Protein AF-A0AAE5ZD07-F1 (afdb_monomer_lite)

Sequence (227 aa):
MPGKPRNAAIRLSSAAWLQGPAPVTDVASHLAACLTGTDHGEGHALWRFHDPRVFVHMAWLLWPEQLHALFGPCEVWGFAWTGDWYALDRPPSQAQPDSADPRPWWPDASQWATVKQTTDIEQVLVRMAGKAKPSIAQAPNVDRLLRFAADELRVSSDLDRKHYATYAAAFGQPFENHTKLQALWPAVASGEMTLRQALAQLSSHDWQLMKIMAETARKTASASHYG

Structure (mmCIF, N/CA/C/O backbone):
data_AF-A0AAE5ZD07-F1
#
_entry.id   AF-A0AAE5ZD07-F1
#
loop_
_atom_site.group_PDB
_atom_site.id
_atom_site.type_symbol
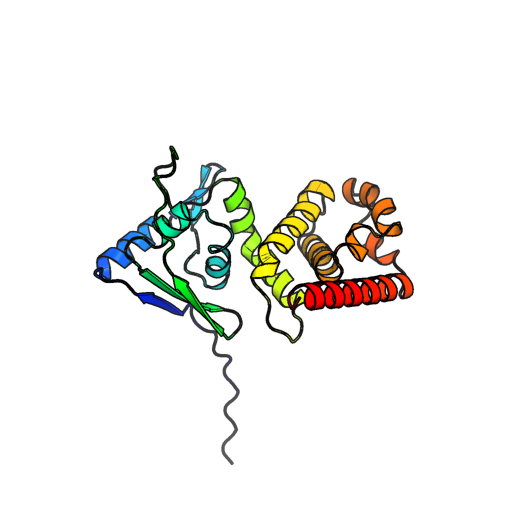_atom_site.label_atom_id
_atom_site.label_alt_id
_atom_site.label_comp_id
_atom_site.label_asym_id
_atom_site.label_entity_id
_atom_site.label_seq_id
_atom_site.pdbx_PDB_ins_code
_atom_site.Cartn_x
_atom_site.Cartn_y
_atom_site.Cartn_z
_atom_site.occupancy
_atom_site.B_iso_or_equiv
_atom_site.auth_seq_id
_atom_site.auth_comp_id
_atom_site.auth_asym_id
_atom_site.auth_atom_id
_atom_site.pdbx_PDB_model_num
ATOM 1 N N . MET A 1 1 ? 21.469 -43.991 11.176 1.00 37.72 1 MET A N 1
ATOM 2 C CA . MET A 1 1 ? 20.263 -43.134 11.127 1.00 37.72 1 MET A CA 1
ATOM 3 C C . MET A 1 1 ? 20.704 -41.713 10.778 1.00 37.72 1 MET A C 1
ATOM 5 O O . MET A 1 1 ? 21.130 -41.003 11.682 1.00 37.72 1 MET A O 1
ATOM 9 N N . PRO A 1 2 ? 20.730 -41.312 9.497 1.00 31.34 2 PRO A N 1
ATOM 1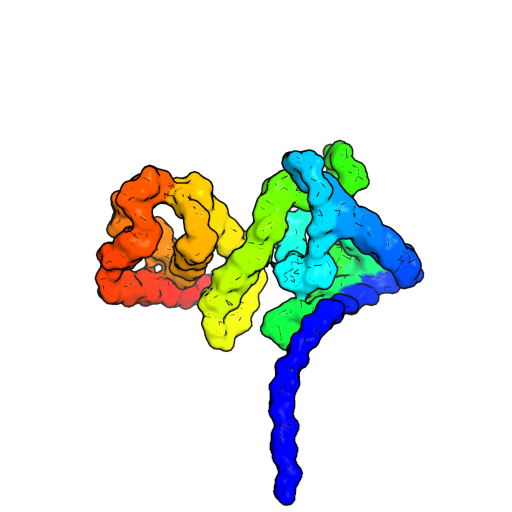0 C CA . PRO A 1 2 ? 21.135 -39.963 9.124 1.00 31.34 2 PRO A CA 1
ATOM 11 C C . PRO A 1 2 ? 19.964 -38.993 9.327 1.00 31.34 2 PRO A C 1
ATOM 13 O O . PRO A 1 2 ? 18.828 -39.274 8.946 1.00 31.34 2 PRO A O 1
ATOM 16 N N . GLY A 1 3 ? 20.248 -37.881 10.005 1.00 33.28 3 GLY A N 1
ATOM 17 C CA . GLY A 1 3 ? 19.272 -36.873 10.405 1.00 33.28 3 GLY A CA 1
ATOM 18 C C . GLY A 1 3 ? 18.618 -36.174 9.215 1.00 33.28 3 GLY A C 1
ATOM 19 O O . GLY A 1 3 ? 19.274 -35.832 8.234 1.00 33.28 3 GLY A O 1
ATOM 20 N N . LYS A 1 4 ? 17.307 -35.943 9.336 1.00 34.47 4 LYS A N 1
ATOM 21 C CA . LYS A 1 4 ? 16.510 -35.097 8.439 1.00 34.47 4 LYS A CA 1
ATOM 22 C C . LYS A 1 4 ? 17.215 -33.746 8.234 1.00 34.47 4 LYS A C 1
ATOM 24 O O . LYS A 1 4 ? 17.520 -33.093 9.238 1.00 34.47 4 LYS A O 1
ATOM 29 N N . PRO A 1 5 ? 17.426 -33.279 6.992 1.00 36.50 5 PRO A N 1
ATOM 30 C CA . PRO A 1 5 ? 17.884 -31.918 6.781 1.00 36.50 5 PRO A CA 1
ATOM 31 C C . PRO A 1 5 ? 16.809 -30.962 7.306 1.00 36.50 5 PRO A C 1
ATOM 33 O O . PRO A 1 5 ? 15.626 -31.074 6.979 1.00 36.50 5 PRO A O 1
ATOM 36 N N . ARG A 1 6 ? 17.228 -30.046 8.183 1.00 37.78 6 ARG A N 1
ATOM 37 C CA . ARG A 1 6 ? 16.424 -28.898 8.604 1.00 37.78 6 ARG A CA 1
ATOM 38 C C . ARG A 1 6 ? 16.030 -28.134 7.343 1.00 37.78 6 ARG A C 1
ATOM 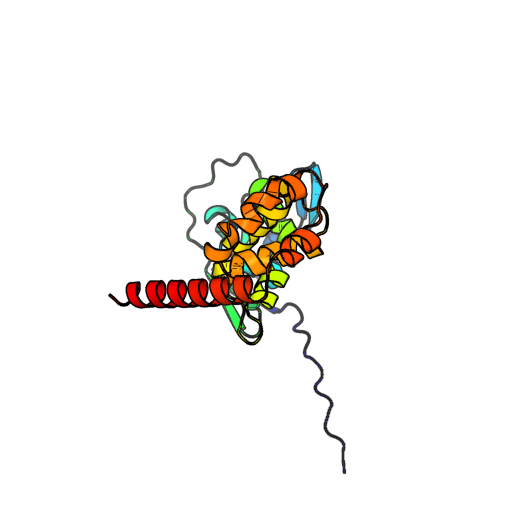40 O O . ARG A 1 6 ? 16.912 -27.781 6.567 1.00 37.78 6 ARG A O 1
ATOM 47 N N . ASN A 1 7 ? 14.732 -27.886 7.164 1.00 33.69 7 ASN A N 1
ATOM 48 C CA . ASN A 1 7 ? 14.206 -26.991 6.137 1.00 33.69 7 ASN A CA 1
ATOM 49 C C . ASN A 1 7 ? 14.946 -25.654 6.234 1.00 33.69 7 ASN A C 1
ATOM 51 O O . ASN A 1 7 ? 14.660 -24.837 7.111 1.00 33.69 7 ASN A O 1
ATOM 55 N N . ALA A 1 8 ? 15.926 -25.451 5.357 1.00 34.62 8 ALA A N 1
ATOM 56 C CA . ALA A 1 8 ? 16.478 -24.139 5.114 1.00 34.62 8 ALA A CA 1
ATOM 57 C C . ALA A 1 8 ? 15.329 -23.312 4.540 1.00 34.62 8 ALA A C 1
ATOM 59 O O . ALA A 1 8 ? 14.776 -23.650 3.494 1.00 34.62 8 ALA A O 1
ATOM 60 N N . ALA A 1 9 ? 14.919 -22.272 5.262 1.00 34.69 9 ALA A N 1
ATOM 61 C CA . ALA A 1 9 ? 14.039 -21.265 4.706 1.00 34.69 9 ALA A CA 1
ATOM 62 C C . ALA A 1 9 ? 14.741 -20.707 3.465 1.00 34.69 9 ALA A C 1
ATOM 64 O O . ALA A 1 9 ? 15.748 -20.007 3.588 1.00 34.69 9 ALA A O 1
ATOM 65 N N . ILE A 1 10 ? 14.245 -21.061 2.278 1.00 36.94 10 ILE A N 1
ATOM 66 C CA . ILE A 1 10 ? 14.639 -20.407 1.038 1.00 36.94 10 ILE A CA 1
ATOM 67 C C . ILE A 1 10 ? 14.156 -18.969 1.196 1.00 36.94 10 ILE A C 1
ATOM 69 O O . ILE A 1 10 ? 12.987 -18.653 0.988 1.00 36.94 10 ILE A O 1
ATOM 73 N N . ARG A 1 11 ? 15.053 -18.091 1.646 1.00 37.16 11 ARG A N 1
ATOM 74 C CA . ARG A 1 11 ? 14.901 -16.666 1.395 1.00 37.16 11 ARG A CA 1
ATOM 75 C C . ARG A 1 11 ? 15.008 -16.549 -0.115 1.00 37.16 11 ARG A C 1
ATOM 77 O O . ARG A 1 11 ? 16.105 -16.694 -0.644 1.00 37.16 11 ARG A O 1
ATOM 84 N N . LEU A 1 12 ? 13.876 -16.386 -0.796 1.00 39.66 12 LEU A N 1
ATOM 85 C CA . LEU A 1 12 ? 13.868 -16.014 -2.203 1.00 39.66 12 LEU A CA 1
ATOM 86 C C . LEU A 1 12 ? 14.632 -14.690 -2.297 1.00 39.66 12 LEU A C 1
ATOM 88 O O . LEU A 1 12 ? 14.123 -13.630 -1.940 1.00 39.66 12 LEU A O 1
ATOM 92 N N . SER A 1 13 ? 15.903 -14.786 -2.678 1.00 45.66 13 SER A N 1
ATOM 93 C CA . SER A 1 13 ? 16.661 -13.683 -3.244 1.00 45.66 13 SER A CA 1
ATOM 94 C C . SER A 1 13 ? 15.840 -13.139 -4.403 1.00 45.66 13 SER A C 1
ATOM 96 O O . SER A 1 13 ? 15.343 -13.933 -5.197 1.00 45.66 13 SER A O 1
ATOM 98 N N . SER A 1 14 ? 15.670 -11.822 -4.456 1.00 56.94 14 SER A N 1
ATOM 99 C CA . SER A 1 14 ? 14.894 -11.070 -5.443 1.00 56.94 14 SER A CA 1
ATOM 100 C C . SER A 1 14 ? 15.071 -11.642 -6.855 1.00 56.94 14 SER A C 1
ATOM 102 O O . SER A 1 14 ? 16.049 -11.342 -7.533 1.00 56.94 14 SER A O 1
ATOM 104 N N . ALA A 1 15 ? 14.160 -12.515 -7.279 1.00 62.84 15 ALA A N 1
ATOM 105 C CA . ALA A 1 15 ? 14.162 -13.084 -8.615 1.00 62.84 15 ALA A CA 1
ATOM 106 C C . ALA A 1 15 ? 13.078 -12.353 -9.401 1.00 62.84 15 ALA A C 1
ATOM 108 O O . ALA A 1 15 ? 11.886 -12.564 -9.168 1.00 62.84 15 ALA A O 1
ATOM 109 N N . ALA A 1 16 ? 13.516 -11.456 -10.280 1.00 82.12 16 ALA A N 1
ATOM 110 C CA . ALA A 1 16 ? 12.682 -10.873 -11.313 1.00 82.12 16 ALA A CA 1
ATOM 111 C C . ALA A 1 16 ? 13.088 -11.485 -12.656 1.00 82.12 16 ALA A C 1
ATOM 113 O O . ALA A 1 16 ? 14.274 -11.680 -12.928 1.00 82.12 16 ALA A O 1
ATOM 114 N N . TRP A 1 17 ? 12.101 -11.798 -13.479 1.00 90.50 17 TRP A N 1
ATOM 115 C CA . TRP A 1 17 ? 12.282 -12.240 -14.852 1.00 90.50 17 TRP A CA 1
ATOM 116 C C . TRP A 1 17 ? 11.811 -11.124 -15.774 1.00 90.50 17 TRP A C 1
ATOM 118 O O . TRP A 1 17 ? 10.721 -10.591 -15.601 1.00 90.50 17 TRP A O 1
ATOM 128 N N . LEU A 1 18 ? 12.651 -10.752 -16.728 1.00 93.00 18 LEU A N 1
ATOM 129 C CA . LEU A 1 18 ? 12.377 -9.695 -17.689 1.00 93.00 18 LEU A CA 1
ATOM 130 C C . LEU A 1 18 ? 12.351 -10.309 -19.080 1.00 93.00 18 LEU A C 1
ATOM 132 O O . LEU A 1 18 ? 13.287 -11.020 -19.452 1.00 93.00 18 LEU A O 1
ATOM 136 N N . GLN A 1 19 ? 11.294 -10.029 -19.834 1.00 94.81 19 GLN A N 1
ATOM 137 C CA . GLN A 1 19 ? 11.163 -10.449 -21.225 1.00 94.81 19 GLN A CA 1
ATOM 138 C C . GLN A 1 19 ? 10.985 -9.221 -22.114 1.00 94.81 19 GLN A C 1
ATOM 140 O O . GLN A 1 19 ? 10.218 -8.320 -21.787 1.00 94.81 19 GLN A O 1
ATOM 145 N N . GLY A 1 20 ? 11.680 -9.205 -23.247 1.00 93.19 20 GLY A N 1
ATOM 146 C CA . GLY A 1 20 ? 11.550 -8.207 -24.303 1.00 93.19 20 GLY A CA 1
ATOM 147 C C . GLY A 1 20 ? 12.579 -8.462 -25.409 1.00 93.19 20 GLY A C 1
ATOM 148 O O . GLY A 1 20 ? 13.500 -9.260 -25.211 1.00 93.19 20 GLY A O 1
ATOM 149 N N . PRO A 1 21 ? 12.443 -7.812 -26.574 1.00 92.31 21 PRO A N 1
ATOM 150 C CA . PRO A 1 21 ? 13.330 -8.032 -27.717 1.00 92.31 21 PRO A CA 1
ATOM 151 C C . PRO A 1 21 ? 14.683 -7.311 -27.595 1.00 92.31 21 PRO A C 1
ATOM 153 O O . PRO A 1 21 ? 15.586 -7.565 -28.390 1.00 92.31 21 PRO A O 1
ATOM 156 N N . ALA A 1 22 ? 14.827 -6.390 -26.639 1.00 94.69 22 ALA A N 1
ATOM 157 C CA . ALA A 1 22 ? 16.021 -5.568 -26.505 1.00 94.69 22 ALA A CA 1
ATOM 158 C C . ALA A 1 22 ? 17.211 -6.319 -25.876 1.00 94.69 22 ALA A C 1
ATOM 160 O O . ALA A 1 22 ? 17.022 -7.212 -25.045 1.00 94.69 22 ALA A O 1
ATOM 161 N N . PRO A 1 23 ? 18.453 -5.921 -26.207 1.00 95.31 23 PRO A N 1
ATOM 162 C CA . PRO A 1 23 ? 19.649 -6.416 -25.538 1.00 95.31 23 PRO A CA 1
ATOM 163 C C . PRO A 1 23 ? 19.620 -6.197 -24.020 1.00 95.31 23 PRO A C 1
ATOM 165 O O . PRO A 1 23 ? 19.180 -5.161 -23.521 1.00 95.31 23 PRO A O 1
ATOM 168 N N . VAL A 1 24 ? 20.194 -7.144 -23.272 1.00 93.44 24 VAL A N 1
ATOM 169 C CA . VAL A 1 24 ? 20.297 -7.077 -21.801 1.00 93.44 24 VAL A CA 1
ATOM 170 C C . VAL A 1 24 ? 21.018 -5.811 -21.326 1.00 93.44 24 VAL A C 1
ATOM 172 O O . VAL A 1 24 ? 20.681 -5.272 -20.276 1.00 93.44 24 VAL A O 1
ATOM 175 N N . THR A 1 25 ? 21.991 -5.310 -22.091 1.00 95.50 25 THR A N 1
ATOM 176 C CA . THR A 1 25 ? 22.719 -4.071 -21.779 1.00 95.50 25 THR A CA 1
ATOM 177 C C . THR A 1 25 ? 21.809 -2.849 -21.766 1.00 95.50 25 THR A C 1
ATOM 179 O O . THR A 1 25 ? 21.961 -1.984 -20.904 1.00 95.50 25 THR A O 1
ATOM 182 N N . ASP A 1 26 ? 20.839 -2.801 -22.674 1.00 95.06 26 ASP A N 1
ATOM 183 C CA . ASP A 1 26 ? 19.929 -1.667 -22.833 1.00 95.06 26 ASP A CA 1
ATOM 184 C C . ASP A 1 26 ? 18.886 -1.691 -21.718 1.00 95.06 26 ASP A C 1
ATOM 186 O O . ASP A 1 26 ? 18.638 -0.676 -21.067 1.00 95.06 26 ASP A O 1
ATOM 190 N N . VAL A 1 27 ? 18.366 -2.887 -21.413 1.00 94.25 27 VAL A N 1
ATOM 191 C CA . VAL A 1 27 ? 17.508 -3.136 -20.247 1.00 94.25 27 VAL A CA 1
ATOM 192 C C . VAL A 1 27 ? 18.218 -2.723 -18.955 1.00 94.25 27 VAL A C 1
ATOM 194 O O . VAL A 1 27 ? 17.661 -1.974 -18.156 1.00 94.25 27 VAL A O 1
ATOM 197 N N . ALA A 1 28 ? 19.458 -3.169 -18.744 1.00 93.38 28 ALA A N 1
ATOM 198 C CA . ALA A 1 28 ? 20.216 -2.856 -17.535 1.00 93.38 28 ALA A CA 1
ATOM 199 C C . ALA A 1 28 ? 20.481 -1.350 -17.393 1.00 93.38 28 ALA A C 1
ATOM 201 O O . ALA A 1 28 ? 20.324 -0.801 -16.303 1.00 93.38 28 ALA A O 1
ATOM 202 N N . SER A 1 29 ? 20.842 -0.683 -18.493 1.00 93.69 29 SER A N 1
ATOM 203 C CA . SER A 1 29 ? 21.105 0.761 -18.515 1.00 93.69 29 SER A CA 1
ATOM 204 C C . SER A 1 29 ? 19.839 1.563 -18.212 1.00 93.69 29 SER A C 1
ATOM 206 O O . SER A 1 29 ? 19.877 2.484 -17.395 1.00 93.69 29 SER A O 1
ATOM 208 N N . HIS A 1 30 ? 18.706 1.166 -18.800 1.00 93.44 30 HIS A N 1
ATOM 209 C CA . HIS A 1 30 ? 17.394 1.755 -18.528 1.00 93.44 30 HIS A CA 1
ATOM 210 C C . HIS A 1 30 ? 16.997 1.612 -17.054 1.00 93.44 30 HIS A C 1
ATOM 212 O O . HIS A 1 30 ? 16.700 2.603 -16.386 1.00 93.44 30 HIS A O 1
ATOM 218 N N . LEU A 1 31 ? 17.047 0.392 -16.511 1.00 92.44 31 LEU A N 1
ATOM 219 C CA . LEU A 1 31 ? 16.673 0.151 -15.116 1.00 92.44 31 LEU A CA 1
ATOM 220 C C . LEU A 1 31 ? 17.606 0.882 -14.146 1.00 92.44 31 LEU A C 1
ATOM 222 O O . LEU A 1 31 ? 17.131 1.423 -13.152 1.00 92.44 31 LEU A O 1
ATOM 226 N N . ALA A 1 32 ? 18.907 0.953 -14.440 1.00 92.00 32 ALA A N 1
ATOM 227 C CA . ALA A 1 32 ? 19.855 1.714 -13.631 1.00 92.00 32 ALA A CA 1
ATOM 228 C C . ALA A 1 32 ? 19.507 3.211 -13.594 1.00 92.00 32 ALA A C 1
ATOM 230 O O . ALA A 1 32 ? 19.512 3.805 -12.515 1.00 92.00 32 ALA A O 1
ATOM 231 N N . ALA A 1 33 ? 19.133 3.801 -14.735 1.00 90.44 33 ALA A N 1
ATOM 232 C CA . ALA A 1 33 ? 18.684 5.193 -14.806 1.00 90.44 33 ALA A CA 1
ATOM 233 C C . ALA A 1 33 ? 17.394 5.438 -14.003 1.00 90.44 33 ALA A C 1
ATOM 235 O O . ALA A 1 33 ? 17.190 6.530 -13.474 1.00 90.44 33 ALA A O 1
ATOM 236 N N . CYS A 1 34 ? 16.552 4.413 -13.850 1.00 91.88 34 CYS A N 1
ATOM 237 C CA . CYS A 1 34 ? 15.321 4.506 -13.074 1.00 91.88 34 CYS A CA 1
ATOM 238 C C . CYS A 1 34 ? 15.533 4.451 -11.550 1.00 91.88 34 CYS A C 1
ATOM 240 O O . CYS A 1 34 ? 14.621 4.807 -10.804 1.00 91.88 34 CYS A O 1
ATOM 242 N N . LEU A 1 35 ? 16.686 3.973 -11.060 1.00 90.62 35 LEU A N 1
ATOM 243 C CA . LEU A 1 35 ? 16.894 3.705 -9.628 1.00 90.62 35 LEU A CA 1
ATOM 244 C C . LEU A 1 35 ? 17.012 4.973 -8.786 1.00 90.62 35 LEU A C 1
ATOM 246 O O . LEU A 1 35 ? 16.601 4.972 -7.627 1.00 90.62 35 LEU A O 1
ATOM 250 N N . THR A 1 36 ? 17.606 6.030 -9.329 1.00 87.25 36 THR A N 1
ATOM 251 C CA . THR A 1 36 ? 17.951 7.229 -8.564 1.00 87.25 36 THR A CA 1
ATOM 252 C C . THR A 1 36 ? 17.211 8.445 -9.076 1.00 87.25 36 THR A C 1
ATOM 254 O O . THR A 1 36 ? 17.105 8.663 -10.279 1.00 87.25 36 THR A O 1
ATOM 257 N N . GLY A 1 37 ? 16.772 9.285 -8.152 1.00 83.31 37 GLY A N 1
ATOM 258 C CA . GLY A 1 37 ? 16.153 10.561 -8.463 1.00 83.31 37 GLY A CA 1
ATOM 259 C C . GLY A 1 37 ? 16.154 11.469 -7.246 1.00 83.31 37 GLY A C 1
ATOM 260 O O . GLY A 1 37 ? 16.690 11.121 -6.193 1.00 83.31 37 GLY A O 1
ATOM 261 N N . THR A 1 38 ? 15.554 12.639 -7.388 1.00 79.25 38 THR A N 1
ATOM 262 C CA . THR A 1 38 ? 15.142 13.451 -6.248 1.00 79.25 38 THR A CA 1
ATOM 263 C C . THR A 1 38 ? 13.786 12.970 -5.745 1.00 79.25 38 THR A C 1
ATOM 265 O O . THR A 1 38 ? 12.895 12.663 -6.549 1.00 79.25 38 THR A O 1
ATOM 268 N N . ASP A 1 39 ? 13.626 12.878 -4.428 1.00 76.88 39 ASP A N 1
ATOM 269 C CA . ASP A 1 39 ? 12.296 12.898 -3.842 1.00 76.88 39 ASP A CA 1
ATOM 270 C C . ASP A 1 39 ? 11.669 14.290 -4.019 1.00 76.88 39 ASP A C 1
ATOM 272 O O . ASP A 1 39 ? 12.330 15.276 -4.350 1.00 76.88 39 ASP A O 1
ATOM 276 N N . HIS A 1 40 ? 10.359 14.369 -3.807 1.00 78.25 40 HIS A N 1
ATOM 277 C CA . HIS A 1 40 ? 9.605 15.623 -3.914 1.00 78.25 40 HIS A CA 1
ATOM 278 C C . HIS A 1 40 ? 9.854 16.595 -2.745 1.00 78.25 40 HIS A C 1
ATOM 280 O O . HIS A 1 40 ? 9.153 17.593 -2.624 1.00 78.25 40 HIS A O 1
ATOM 286 N N . GLY A 1 41 ? 10.823 16.301 -1.874 1.00 74.38 41 GLY A N 1
ATOM 287 C CA . GLY A 1 41 ? 11.337 17.179 -0.822 1.00 74.38 41 GLY A CA 1
ATOM 288 C C . GLY A 1 41 ? 12.792 17.601 -1.061 1.00 74.38 41 GLY A C 1
ATOM 289 O O . GLY A 1 41 ? 13.461 17.982 -0.105 1.00 74.38 41 GLY A O 1
ATOM 290 N N . GLU A 1 42 ? 13.274 17.508 -2.309 1.00 69.31 42 GLU A N 1
ATOM 291 C CA . GLU A 1 42 ? 14.634 17.859 -2.761 1.00 69.31 42 GLU A CA 1
ATOM 292 C C . GLU A 1 42 ? 15.762 16.943 -2.243 1.00 69.31 42 GLU A C 1
ATOM 294 O O . GLU A 1 42 ? 16.942 17.177 -2.517 1.00 69.31 42 GLU A O 1
ATOM 299 N N . GLY A 1 43 ? 15.428 15.855 -1.548 1.00 77.75 43 GLY A N 1
ATOM 300 C CA . GLY A 1 43 ? 16.375 14.837 -1.105 1.00 77.75 43 GLY A CA 1
ATOM 301 C C . GLY A 1 43 ? 16.730 13.843 -2.210 1.00 77.75 43 GLY A C 1
ATOM 302 O O . GLY A 1 43 ? 15.954 13.593 -3.127 1.00 77.75 43 GLY A O 1
ATOM 303 N N . HIS A 1 44 ? 17.903 13.212 -2.128 1.00 84.12 44 HIS A N 1
ATOM 304 C CA . HIS A 1 44 ? 18.227 12.081 -3.000 1.00 84.12 44 HIS A CA 1
ATOM 305 C C . HIS A 1 44 ? 17.456 10.829 -2.577 1.00 84.12 44 HIS A C 1
ATOM 307 O O . HIS A 1 44 ? 17.479 10.434 -1.410 1.00 84.12 44 HIS A O 1
ATOM 313 N N . ALA A 1 45 ? 16.839 10.157 -3.545 1.00 86.50 45 ALA A N 1
ATOM 314 C CA . ALA A 1 45 ? 16.063 8.951 -3.329 1.00 86.50 45 ALA A CA 1
ATOM 315 C C . ALA A 1 45 ? 16.530 7.790 -4.209 1.00 86.50 45 ALA A C 1
ATOM 317 O O . ALA A 1 45 ? 16.792 7.943 -5.403 1.00 86.50 45 ALA A O 1
ATOM 318 N N . LEU A 1 46 ? 16.569 6.605 -3.595 1.00 88.62 46 LEU A N 1
ATOM 319 C CA . LEU A 1 46 ? 16.730 5.324 -4.271 1.00 88.62 46 LEU A CA 1
ATOM 320 C C . LEU A 1 46 ? 15.372 4.622 -4.329 1.00 88.62 46 LEU A C 1
ATOM 322 O O . LEU A 1 46 ? 14.848 4.179 -3.302 1.00 88.62 46 LEU A O 1
ATOM 326 N N . TRP A 1 47 ? 14.814 4.478 -5.526 1.00 89.31 47 TRP A N 1
ATOM 327 C CA . TRP A 1 47 ? 13.561 3.770 -5.722 1.00 89.31 47 TRP A CA 1
ATOM 328 C C . TRP A 1 47 ? 13.800 2.274 -5.921 1.00 89.31 47 TRP A C 1
ATOM 330 O O . TRP A 1 47 ? 14.322 1.809 -6.932 1.00 89.31 47 TRP A O 1
ATOM 340 N N . ARG A 1 48 ? 13.391 1.484 -4.927 1.00 89.00 48 ARG A N 1
ATOM 341 C CA . ARG A 1 48 ? 13.569 0.027 -4.905 1.00 89.00 48 ARG A CA 1
ATOM 342 C C . ARG A 1 48 ? 12.500 -0.725 -5.702 1.00 89.00 48 ARG A C 1
ATOM 344 O O . ARG A 1 48 ? 12.034 -1.765 -5.245 1.00 89.00 48 ARG A O 1
ATOM 351 N N . PHE A 1 49 ? 12.114 -0.237 -6.880 1.00 89.94 49 PHE A N 1
ATOM 352 C CA . PHE A 1 49 ? 11.094 -0.896 -7.709 1.00 89.94 49 PHE A CA 1
ATOM 353 C C . PHE A 1 49 ? 11.473 -2.338 -8.097 1.00 89.94 49 P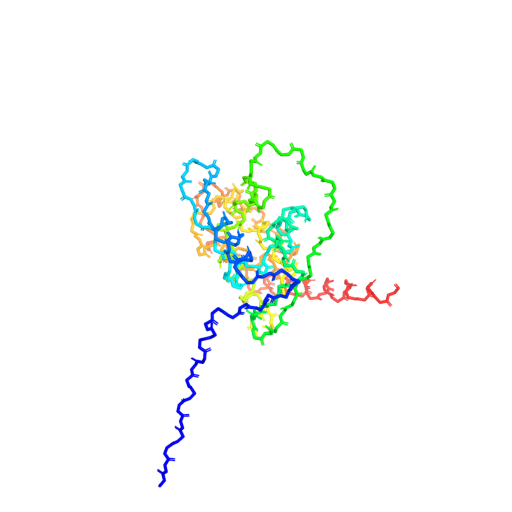HE A C 1
ATOM 355 O O . PHE A 1 49 ? 10.604 -3.117 -8.440 1.00 89.94 49 PHE A O 1
ATOM 362 N N . HIS A 1 50 ? 12.752 -2.720 -8.026 1.00 88.12 50 HIS A N 1
ATOM 363 C CA . HIS A 1 50 ? 13.221 -4.088 -8.275 1.00 88.12 50 HIS A CA 1
ATOM 364 C C . HIS A 1 50 ? 12.912 -5.071 -7.127 1.00 88.12 50 HIS A C 1
ATOM 366 O O . HIS A 1 50 ? 13.077 -6.280 -7.288 1.00 88.12 50 HIS A O 1
ATOM 372 N N . ASP A 1 51 ? 12.526 -4.583 -5.944 1.00 88.62 51 ASP A N 1
ATOM 373 C CA . ASP A 1 51 ? 12.062 -5.427 -4.841 1.00 88.62 51 ASP A CA 1
ATOM 374 C C . ASP A 1 51 ? 10.627 -5.881 -5.146 1.00 88.62 51 ASP A C 1
ATOM 376 O O . ASP A 1 51 ? 9.758 -5.016 -5.265 1.00 88.62 51 ASP A O 1
ATOM 380 N N . PRO A 1 52 ? 10.323 -7.192 -5.228 1.00 88.88 52 PRO A N 1
ATOM 381 C CA . PRO A 1 52 ? 8.974 -7.662 -5.550 1.00 88.88 52 PRO A CA 1
ATOM 382 C C . PRO A 1 52 ? 7.882 -7.109 -4.626 1.00 88.88 52 PRO A C 1
ATOM 384 O O . PRO A 1 52 ? 6.752 -6.904 -5.061 1.00 88.88 52 PRO A O 1
ATOM 387 N N . ARG A 1 53 ? 8.224 -6.815 -3.362 1.00 86.75 53 ARG A N 1
ATOM 388 C CA . ARG A 1 53 ? 7.298 -6.225 -2.378 1.00 86.75 53 ARG A CA 1
ATOM 389 C C . ARG A 1 53 ? 6.973 -4.765 -2.664 1.00 86.75 53 ARG A C 1
ATOM 391 O O . ARG A 1 53 ? 5.982 -4.266 -2.164 1.00 86.75 53 ARG A O 1
ATOM 398 N N . VAL A 1 54 ? 7.819 -4.069 -3.417 1.00 89.50 54 VAL A N 1
ATOM 399 C CA . VAL A 1 54 ? 7.549 -2.709 -3.901 1.00 89.50 54 VAL A CA 1
ATOM 400 C C . VAL A 1 54 ? 6.898 -2.798 -5.275 1.00 89.50 54 VAL A C 1
ATOM 402 O O . VAL A 1 54 ? 5.882 -2.151 -5.512 1.00 89.50 54 VAL A O 1
ATOM 405 N N . PHE A 1 55 ? 7.446 -3.639 -6.156 1.00 91.38 55 PHE A N 1
ATOM 406 C CA . PHE A 1 55 ? 7.017 -3.760 -7.543 1.00 91.38 55 PHE A CA 1
ATOM 407 C C . PHE A 1 55 ? 5.537 -4.115 -7.691 1.00 91.38 55 PHE A C 1
ATOM 409 O O . PHE A 1 55 ? 4.838 -3.538 -8.521 1.00 91.38 55 PHE A O 1
ATOM 416 N N . VAL A 1 56 ? 5.032 -5.009 -6.836 1.00 91.62 56 VAL A N 1
ATOM 417 C CA . VAL A 1 56 ? 3.624 -5.424 -6.851 1.00 91.62 56 VAL A CA 1
ATOM 418 C C . VAL A 1 56 ? 2.652 -4.241 -6.709 1.00 91.62 56 VAL A C 1
ATOM 420 O O . VAL A 1 56 ? 1.537 -4.292 -7.226 1.00 91.62 56 VAL A O 1
ATOM 423 N N . HIS A 1 57 ? 3.072 -3.141 -6.068 1.00 92.94 57 HIS A N 1
ATOM 424 C CA . HIS A 1 57 ? 2.239 -1.948 -5.921 1.00 92.94 57 HIS A CA 1
ATOM 425 C C . HIS A 1 57 ? 2.230 -1.044 -7.155 1.00 92.94 57 HIS A C 1
ATOM 427 O O . HIS A 1 57 ? 1.329 -0.223 -7.293 1.00 92.94 57 HIS A O 1
ATOM 433 N N . MET A 1 58 ? 3.192 -1.187 -8.069 1.00 91.25 58 MET A N 1
ATOM 434 C CA . MET A 1 58 ? 3.313 -0.303 -9.234 1.00 91.25 58 MET A CA 1
ATOM 435 C C . MET A 1 58 ? 2.095 -0.402 -10.152 1.00 91.25 58 MET A C 1
ATOM 437 O O . MET A 1 58 ? 1.675 0.606 -10.705 1.00 91.25 58 MET A O 1
ATOM 441 N N . ALA A 1 59 ? 1.490 -1.591 -10.239 1.00 89.06 59 ALA A N 1
ATOM 442 C CA . ALA A 1 59 ? 0.334 -1.871 -11.087 1.00 89.06 59 ALA A CA 1
ATOM 443 C C . ALA A 1 59 ? -0.922 -1.050 -10.742 1.00 89.06 59 ALA A C 1
ATOM 445 O O . ALA A 1 59 ? -1.776 -0.868 -11.603 1.00 89.06 59 ALA A O 1
ATOM 446 N N . TRP A 1 60 ? -1.056 -0.580 -9.498 1.00 92.81 60 TRP A N 1
ATOM 447 C CA . TRP A 1 60 ? -2.175 0.277 -9.087 1.00 92.81 60 TRP A CA 1
ATOM 448 C C . TRP A 1 60 ? -1.739 1.698 -8.724 1.00 92.81 60 TRP A C 1
ATOM 450 O O . TRP A 1 60 ? -2.573 2.598 -8.708 1.00 92.81 60 TRP A O 1
ATOM 460 N N . LEU A 1 61 ? -0.459 1.892 -8.393 1.00 93.88 61 LEU A N 1
ATOM 461 C CA . LEU A 1 61 ? 0.066 3.174 -7.944 1.00 93.88 61 LEU A CA 1
ATOM 462 C C . LEU A 1 61 ? 0.435 4.099 -9.105 1.00 93.88 61 LEU A C 1
ATOM 464 O O . LEU A 1 61 ? 0.143 5.292 -9.049 1.00 93.88 61 LEU A O 1
ATOM 468 N N . LEU A 1 62 ? 1.124 3.563 -10.113 1.00 93.19 62 LEU A N 1
ATOM 469 C CA . LEU A 1 62 ? 1.619 4.348 -11.238 1.00 93.19 62 LEU A CA 1
ATOM 470 C C . LEU A 1 62 ? 0.527 4.530 -12.285 1.00 93.19 62 LEU A C 1
ATOM 472 O O . LEU A 1 62 ? -0.292 3.639 -12.515 1.00 93.19 62 LEU A O 1
ATOM 476 N N . TRP A 1 63 ? 0.558 5.671 -12.965 1.00 92.31 63 TRP A N 1
ATOM 477 C CA . TRP A 1 63 ? -0.234 5.858 -14.172 1.00 92.31 63 TRP A CA 1
ATOM 478 C C . TRP A 1 63 ? 0.26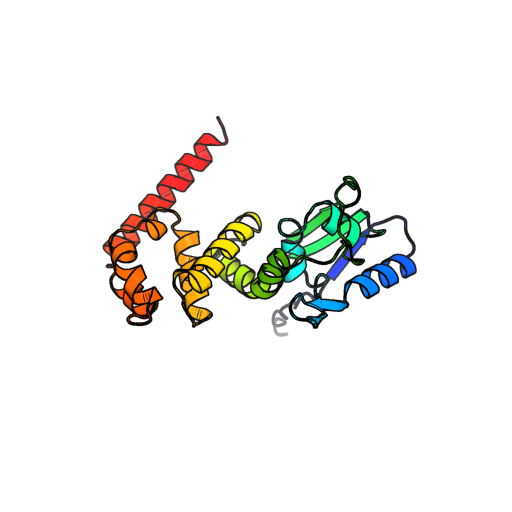7 4.920 -15.278 1.00 92.31 63 TRP A C 1
ATOM 480 O O . TRP A 1 63 ? 1.451 4.554 -15.277 1.00 92.31 63 TRP A O 1
ATOM 490 N N . PRO A 1 64 ? -0.592 4.530 -16.237 1.00 91.50 64 PRO A N 1
ATOM 491 C CA . PRO A 1 64 ? -0.195 3.654 -17.336 1.00 91.50 64 PRO A CA 1
ATOM 492 C C . PRO A 1 64 ? 1.058 4.135 -18.077 1.00 91.50 64 PRO A C 1
ATOM 494 O O . PRO A 1 64 ? 1.913 3.322 -18.415 1.00 91.50 64 PRO A O 1
ATOM 497 N N . GLU A 1 65 ? 1.217 5.443 -18.270 1.00 91.06 65 GLU A N 1
ATOM 498 C CA . GLU A 1 65 ? 2.359 6.058 -18.948 1.00 91.06 65 GLU A CA 1
ATOM 499 C C . GLU A 1 65 ? 3.642 5.961 -18.115 1.00 91.06 65 GLU A C 1
ATOM 501 O O . GLU A 1 65 ? 4.705 5.644 -18.651 1.00 91.06 65 GLU A O 1
ATOM 506 N N . GLN A 1 66 ? 3.548 6.166 -16.797 1.00 93.06 66 GLN A N 1
ATOM 507 C CA . GLN A 1 66 ? 4.684 6.003 -15.886 1.00 93.06 66 GLN A CA 1
ATOM 508 C C . GLN A 1 66 ? 5.128 4.548 -15.812 1.00 93.06 66 GLN A C 1
ATOM 510 O O . GLN A 1 66 ? 6.321 4.250 -15.862 1.00 93.06 66 GLN A O 1
ATOM 515 N N . LEU A 1 67 ? 4.167 3.630 -15.728 1.00 93.50 67 LEU A N 1
ATOM 516 C CA . LEU A 1 67 ? 4.433 2.200 -15.714 1.00 93.50 67 LEU A CA 1
ATOM 517 C C . LEU A 1 67 ? 5.019 1.736 -17.057 1.00 93.50 67 LEU A C 1
ATOM 519 O O . LEU A 1 67 ? 5.985 0.977 -17.069 1.00 93.50 67 LEU A O 1
ATOM 523 N N . HIS A 1 68 ? 4.513 2.249 -18.182 1.00 93.50 68 HIS A N 1
ATOM 524 C CA . HIS A 1 68 ? 5.093 2.024 -19.507 1.00 93.50 68 HIS A CA 1
ATOM 525 C C . HIS A 1 68 ? 6.551 2.497 -19.572 1.00 93.50 68 HIS A C 1
ATOM 527 O O . HIS A 1 68 ? 7.430 1.748 -20.003 1.00 93.50 68 HIS A O 1
ATOM 533 N N . ALA A 1 69 ? 6.816 3.725 -19.116 1.00 93.25 69 ALA A N 1
ATOM 534 C CA . ALA A 1 69 ? 8.156 4.297 -19.083 1.00 93.25 69 ALA A CA 1
ATOM 535 C C . ALA A 1 69 ? 9.095 3.506 -18.160 1.00 93.25 69 ALA A C 1
ATOM 537 O O . ALA A 1 69 ? 10.249 3.282 -18.518 1.00 93.25 69 ALA A O 1
ATOM 538 N N . LEU A 1 70 ? 8.606 3.029 -17.010 1.00 94.12 70 LEU A N 1
ATOM 539 C CA . LEU A 1 70 ? 9.383 2.216 -16.074 1.00 94.12 70 LEU A CA 1
ATOM 540 C C . LEU A 1 70 ? 9.823 0.886 -16.705 1.00 94.12 70 LEU A C 1
ATOM 542 O O . LEU A 1 70 ? 10.977 0.494 -16.544 1.00 94.12 70 LEU A O 1
ATOM 546 N N . PHE A 1 71 ? 8.942 0.222 -17.459 1.00 94.12 71 PHE A N 1
ATOM 547 C CA . PHE A 1 71 ? 9.285 -0.998 -18.204 1.00 94.12 71 PHE A CA 1
ATOM 548 C C . PHE A 1 71 ? 10.373 -0.756 -19.258 1.00 94.12 71 PHE A C 1
ATOM 550 O O . PHE A 1 71 ? 11.172 -1.653 -19.546 1.00 94.12 71 PHE A O 1
ATOM 557 N N . GLY A 1 72 ? 10.398 0.446 -19.841 1.00 92.56 72 GLY A N 1
ATOM 558 C CA . GLY A 1 72 ? 11.322 0.820 -20.904 1.00 92.56 72 GLY A CA 1
ATOM 559 C C . GLY A 1 72 ? 11.269 -0.182 -22.058 1.00 92.56 72 GLY A C 1
ATOM 560 O O . GLY A 1 72 ? 10.198 -0.367 -22.644 1.00 92.56 72 GLY A O 1
ATOM 561 N N . PRO A 1 73 ? 12.391 -0.842 -22.399 1.00 93.19 73 PRO A N 1
ATOM 562 C CA . PRO A 1 73 ? 12.443 -1.798 -23.501 1.00 93.19 73 PRO A CA 1
ATOM 563 C C . PRO A 1 73 ? 11.868 -3.191 -23.171 1.00 93.19 73 PRO A C 1
ATOM 565 O O . PRO A 1 73 ? 11.854 -4.063 -24.041 1.00 93.19 73 PRO A O 1
ATOM 568 N N . CYS A 1 74 ? 11.426 -3.430 -21.934 1.00 94.38 74 CYS A N 1
ATOM 569 C CA . CYS A 1 74 ? 10.844 -4.708 -21.526 1.00 94.38 74 CYS A CA 1
ATOM 570 C C . CYS A 1 74 ? 9.360 -4.777 -21.900 1.00 94.38 74 CYS A C 1
ATOM 572 O O . CYS A 1 74 ? 8.644 -3.784 -21.825 1.00 94.38 74 CYS A O 1
ATOM 574 N N . GLU A 1 75 ? 8.880 -5.962 -22.252 1.00 94.94 75 GLU A N 1
ATOM 575 C CA . GLU A 1 75 ? 7.470 -6.240 -22.544 1.00 94.94 75 GLU A CA 1
ATOM 576 C C . GLU A 1 75 ? 6.759 -6.888 -21.358 1.00 94.94 75 GLU A C 1
ATOM 578 O O . GLU A 1 75 ? 5.590 -6.598 -21.127 1.00 94.94 75 GLU A O 1
ATOM 583 N N . VAL A 1 76 ? 7.453 -7.735 -20.591 1.00 95.38 76 VAL A N 1
ATOM 584 C CA . VAL A 1 76 ? 6.880 -8.442 -19.436 1.00 95.38 76 VAL A CA 1
ATOM 585 C C . VAL A 1 76 ? 7.845 -8.402 -18.265 1.00 95.38 76 VAL A C 1
ATOM 587 O O . VAL A 1 76 ? 9.055 -8.604 -18.427 1.00 95.38 76 VAL A O 1
ATOM 590 N N . TRP A 1 77 ? 7.288 -8.205 -17.072 1.00 94.94 77 TRP A N 1
ATOM 591 C CA . TRP A 1 77 ? 8.010 -8.287 -15.813 1.00 94.94 77 TRP A CA 1
ATOM 592 C C . TRP A 1 77 ? 7.395 -9.355 -14.908 1.00 94.94 77 TRP A C 1
ATOM 594 O O . TRP A 1 77 ? 6.300 -9.194 -14.370 1.00 94.94 77 TRP A O 1
ATOM 604 N N . GLY A 1 78 ? 8.106 -10.469 -14.755 1.00 94.38 78 GLY A N 1
ATOM 605 C CA . GLY A 1 78 ? 7.774 -11.556 -13.845 1.00 94.38 78 GLY A CA 1
ATOM 606 C C . GLY A 1 78 ? 8.459 -11.407 -12.490 1.00 94.38 78 GLY A C 1
ATOM 607 O O . GLY A 1 78 ? 9.624 -11.015 -12.423 1.00 94.38 78 GLY A O 1
ATOM 608 N N . PHE A 1 79 ? 7.765 -11.732 -11.405 1.00 92.44 79 PHE A N 1
ATOM 609 C CA . PHE A 1 79 ? 8.306 -11.647 -10.049 1.00 92.44 79 PHE A CA 1
ATOM 610 C C . PHE A 1 79 ? 7.578 -12.590 -9.089 1.00 92.44 79 PHE A C 1
ATOM 612 O O . PHE A 1 79 ? 6.393 -12.886 -9.242 1.00 92.44 79 PHE A O 1
ATOM 619 N N . ALA A 1 80 ? 8.287 -13.045 -8.056 1.00 90.88 80 ALA A N 1
ATOM 620 C CA . ALA A 1 80 ? 7.688 -13.823 -6.978 1.00 90.88 80 ALA A CA 1
ATOM 621 C C . ALA A 1 80 ? 7.159 -12.904 -5.867 1.00 90.88 80 ALA A C 1
ATOM 623 O O . ALA A 1 80 ? 7.919 -12.120 -5.293 1.00 90.88 80 ALA A O 1
ATOM 624 N N . TRP A 1 81 ? 5.885 -13.045 -5.504 1.00 89.75 81 TRP A N 1
ATOM 625 C CA . TRP A 1 81 ? 5.282 -12.343 -4.369 1.00 89.75 81 TRP A CA 1
ATOM 626 C C . TRP A 1 81 ? 4.390 -13.302 -3.583 1.00 89.75 81 TRP A C 1
ATOM 628 O O . TRP A 1 81 ? 3.648 -14.092 -4.151 1.00 89.75 81 TRP A O 1
ATOM 638 N N . THR A 1 82 ? 4.520 -13.287 -2.255 1.00 87.81 82 THR A N 1
ATOM 639 C CA . THR A 1 82 ? 3.677 -14.056 -1.311 1.00 87.81 82 THR A CA 1
ATOM 640 C C . THR A 1 82 ? 3.520 -15.557 -1.618 1.00 87.81 82 THR A C 1
ATOM 642 O O . THR A 1 82 ? 2.541 -16.195 -1.235 1.00 87.81 82 THR A O 1
ATOM 645 N N . GLY A 1 83 ? 4.552 -16.149 -2.231 1.00 86.12 83 GLY A N 1
ATOM 646 C CA . GLY A 1 83 ? 4.620 -17.574 -2.563 1.00 86.12 83 GLY A CA 1
ATOM 647 C C . GLY A 1 83 ? 4.084 -17.936 -3.949 1.00 86.12 83 GLY A C 1
ATOM 648 O O . GLY A 1 83 ? 4.151 -19.108 -4.309 1.00 86.12 83 GLY A O 1
ATOM 649 N N . ASP A 1 84 ? 3.608 -16.956 -4.719 1.00 88.44 84 ASP A N 1
ATOM 650 C CA . ASP A 1 84 ? 3.163 -17.124 -6.102 1.00 88.44 84 ASP A CA 1
ATOM 651 C C . ASP A 1 84 ? 4.066 -16.378 -7.084 1.00 88.44 84 ASP A C 1
ATOM 653 O O . ASP A 1 84 ? 4.820 -15.471 -6.719 1.00 88.44 84 ASP A O 1
ATOM 657 N N . TRP A 1 85 ? 3.969 -16.778 -8.348 1.00 91.50 85 TRP A N 1
ATOM 658 C CA . TRP A 1 85 ? 4.582 -16.085 -9.469 1.00 91.50 85 TRP A CA 1
ATOM 659 C C . TRP A 1 85 ? 3.562 -15.161 -10.129 1.00 91.50 85 TRP A C 1
ATOM 661 O O . TRP A 1 85 ? 2.464 -15.596 -10.476 1.00 91.50 85 TRP A O 1
ATOM 671 N N . TYR A 1 86 ? 3.946 -13.906 -10.319 1.00 91.12 86 TYR A N 1
ATOM 672 C CA . TYR A 1 86 ? 3.162 -12.892 -11.011 1.00 91.12 86 TYR A CA 1
ATOM 673 C C . TYR A 1 86 ? 3.908 -12.452 -12.260 1.00 91.12 86 TYR A C 1
ATOM 675 O O . TYR A 1 86 ? 5.137 -12.465 -12.291 1.00 91.12 86 TYR A O 1
ATOM 683 N N . ALA A 1 87 ? 3.155 -12.048 -13.275 1.00 92.94 87 ALA A N 1
ATOM 684 C CA . ALA A 1 87 ? 3.669 -11.387 -14.460 1.00 92.94 87 ALA A CA 1
ATOM 685 C C . ALA A 1 87 ? 2.819 -10.146 -14.716 1.00 92.94 87 ALA A C 1
ATOM 687 O O . ALA A 1 87 ? 1.592 -10.201 -14.617 1.00 92.94 87 ALA A O 1
ATOM 688 N N . LEU A 1 88 ? 3.485 -9.034 -14.995 1.00 93.25 88 LEU A N 1
ATOM 689 C CA . LEU A 1 88 ? 2.857 -7.790 -15.397 1.00 93.25 88 LEU A CA 1
ATOM 690 C C . LEU A 1 88 ? 3.322 -7.472 -16.813 1.00 93.25 88 LEU A C 1
ATOM 692 O O . LEU A 1 88 ? 4.526 -7.390 -17.060 1.00 93.25 88 LEU A O 1
ATOM 696 N N . ASP A 1 89 ? 2.370 -7.310 -17.721 1.00 95.06 89 ASP A N 1
ATOM 697 C CA . ASP A 1 89 ? 2.644 -6.878 -19.086 1.00 95.06 89 ASP A CA 1
ATOM 698 C C . ASP A 1 89 ? 2.840 -5.362 -19.122 1.00 95.06 89 ASP A C 1
ATOM 700 O O . ASP A 1 89 ? 2.213 -4.616 -18.359 1.00 95.06 89 ASP A O 1
ATOM 704 N N . ARG A 1 90 ? 3.695 -4.895 -20.033 1.00 93.81 90 ARG A N 1
ATOM 705 C CA . ARG A 1 90 ? 3.884 -3.467 -20.267 1.00 93.81 90 ARG A CA 1
ATOM 706 C C . ARG A 1 90 ? 2.550 -2.876 -20.730 1.00 93.81 90 ARG A C 1
ATOM 708 O O . ARG A 1 90 ? 2.052 -3.289 -21.782 1.00 93.81 90 ARG A O 1
ATOM 715 N N . PRO A 1 91 ? 1.984 -1.885 -20.021 1.00 92.25 91 PRO A N 1
ATOM 716 C CA . PRO A 1 91 ? 0.777 -1.228 -20.498 1.00 92.25 91 PRO A CA 1
ATOM 717 C C . PRO A 1 91 ? 1.051 -0.529 -21.840 1.00 92.25 91 PRO A C 1
ATOM 719 O O . PRO A 1 91 ? 2.187 -0.119 -22.108 1.00 92.25 91 PRO A O 1
ATOM 722 N N . PRO A 1 92 ? 0.042 -0.373 -22.713 1.00 88.12 92 PRO A N 1
ATOM 723 C CA . PRO A 1 92 ? 0.208 0.404 -23.934 1.00 88.12 92 PRO A CA 1
ATOM 724 C C . PRO A 1 92 ? 0.592 1.844 -23.578 1.00 88.12 92 PRO A C 1
ATOM 726 O O . PRO A 1 92 ? 0.081 2.399 -22.607 1.00 88.12 92 PRO A O 1
ATOM 729 N N . SER A 1 93 ? 1.472 2.460 -24.372 1.00 80.25 93 SER A N 1
ATOM 730 C CA . SER A 1 93 ? 1.725 3.893 -24.223 1.00 80.25 93 SER A CA 1
ATOM 731 C C . SER A 1 93 ? 0.460 4.628 -24.641 1.00 80.25 93 SER A C 1
ATOM 733 O O . SER A 1 93 ? 0.115 4.668 -25.822 1.00 80.25 93 SER A O 1
ATOM 735 N N . GLN A 1 94 ? -0.237 5.200 -23.671 1.00 68.56 94 GLN A N 1
ATOM 736 C CA . GLN A 1 94 ? -1.147 6.304 -23.936 1.00 68.56 94 GLN A CA 1
ATOM 737 C C . GLN A 1 94 ? -0.279 7.567 -24.092 1.00 68.56 94 GLN A C 1
ATOM 739 O O . GLN A 1 94 ? 0.907 7.536 -23.750 1.00 68.56 94 GLN A O 1
ATOM 744 N N . ALA A 1 95 ? -0.782 8.585 -24.794 1.00 60.56 95 ALA A N 1
ATOM 745 C CA . ALA A 1 95 ? 0.013 9.730 -25.250 1.00 60.56 95 ALA A CA 1
ATOM 746 C C . ALA A 1 95 ? 0.910 10.318 -24.142 1.00 60.56 95 ALA A C 1
ATOM 748 O O . ALA A 1 95 ? 0.572 10.247 -22.964 1.00 60.56 95 ALA A O 1
ATOM 749 N N . GLN A 1 96 ? 2.057 10.878 -24.546 1.00 55.72 96 GLN A N 1
ATOM 750 C CA . GLN A 1 96 ? 3.083 11.399 -23.640 1.00 55.72 96 GLN A CA 1
ATOM 751 C C . GLN A 1 96 ? 2.451 12.248 -22.528 1.00 55.72 96 GLN A C 1
ATOM 753 O O . GLN A 1 96 ? 1.736 13.199 -22.848 1.00 55.72 96 GLN A O 1
ATOM 758 N N . PRO A 1 97 ? 2.703 11.934 -21.245 1.00 52.50 97 PRO A N 1
ATOM 759 C CA . PRO A 1 97 ? 2.251 12.798 -20.174 1.00 52.50 97 PRO A CA 1
ATOM 760 C C . PRO A 1 97 ? 2.869 14.181 -20.395 1.00 52.50 97 PRO A C 1
ATOM 762 O O . PRO A 1 97 ? 4.075 14.286 -20.622 1.00 52.50 97 PRO A O 1
ATOM 765 N N . ASP A 1 98 ? 2.046 15.227 -20.294 1.00 51.12 98 ASP A N 1
ATOM 766 C CA . ASP A 1 98 ? 2.404 16.661 -20.314 1.00 51.12 98 ASP A CA 1
ATOM 767 C C . ASP A 1 98 ? 3.265 17.063 -19.087 1.00 51.12 98 ASP A C 1
ATOM 769 O O . ASP A 1 98 ? 3.200 18.168 -18.547 1.00 51.12 98 ASP A O 1
ATOM 773 N N . SER A 1 99 ? 4.057 16.122 -18.577 1.00 54.69 99 SER A N 1
ATOM 774 C CA . SER A 1 99 ? 4.877 16.262 -17.391 1.00 54.69 99 SER A CA 1
ATOM 775 C C . SER A 1 99 ? 6.149 17.026 -17.736 1.00 54.69 99 SER A C 1
ATOM 777 O O . SER A 1 99 ? 6.965 16.584 -18.542 1.00 54.69 99 SER A O 1
ATOM 779 N N . ALA A 1 100 ? 6.348 18.156 -17.061 1.00 57.16 100 ALA A N 1
ATOM 780 C CA . ALA A 1 100 ? 7.612 18.882 -17.056 1.00 57.16 100 ALA A CA 1
ATOM 781 C C . ALA A 1 100 ? 8.751 18.116 -16.340 1.00 57.16 100 ALA A C 1
ATOM 783 O O . ALA A 1 100 ? 9.892 18.579 -16.371 1.00 57.16 100 ALA A O 1
ATOM 784 N N . ASP A 1 101 ? 8.476 16.974 -15.683 1.00 65.06 101 ASP A N 1
ATOM 785 C CA . ASP A 1 101 ? 9.516 16.136 -15.072 1.00 65.06 101 ASP A CA 1
ATOM 786 C C . ASP A 1 101 ? 10.244 15.327 -16.164 1.00 65.06 101 ASP A C 1
ATOM 788 O O . ASP A 1 101 ? 9.607 14.537 -16.868 1.00 65.06 101 ASP A O 1
ATOM 792 N N . PRO A 1 102 ? 11.579 15.459 -16.300 1.00 73.19 102 PRO A N 1
ATOM 793 C CA . PRO A 1 102 ? 12.362 14.690 -17.267 1.00 73.19 102 PRO A CA 1
ATOM 794 C C . PRO A 1 102 ? 12.376 13.174 -16.998 1.00 73.19 102 PRO A C 1
ATOM 796 O O . PRO A 1 102 ? 12.939 12.424 -17.797 1.00 73.19 102 PRO A O 1
ATOM 799 N N . ARG A 1 103 ? 11.795 12.703 -15.885 1.00 82.19 103 ARG A N 1
ATOM 800 C CA . ARG A 1 103 ? 11.718 11.290 -15.494 1.00 82.19 103 ARG A CA 1
ATOM 801 C C . ARG A 1 103 ? 10.279 10.773 -15.639 1.00 82.19 103 ARG A C 1
ATOM 803 O O . ARG A 1 103 ? 9.552 10.699 -14.648 1.00 82.19 103 ARG A O 1
ATOM 810 N N . PRO A 1 104 ? 9.850 10.345 -16.838 1.00 86.50 104 PRO A N 1
ATOM 811 C CA . PRO A 1 104 ? 8.474 9.904 -17.074 1.00 86.50 104 PRO A CA 1
ATOM 812 C C . PRO A 1 104 ? 8.066 8.658 -16.274 1.00 86.50 104 PRO A C 1
ATOM 814 O O . PRO A 1 104 ? 6.880 8.409 -16.135 1.00 86.50 104 PRO A O 1
ATOM 817 N N . TRP A 1 105 ? 9.014 7.880 -15.739 1.00 89.38 105 TRP A N 1
ATOM 818 C CA . TRP A 1 105 ? 8.757 6.714 -14.878 1.00 89.38 105 TRP A CA 1
ATOM 819 C C . TRP A 1 105 ? 8.605 7.059 -13.392 1.00 89.38 105 TRP A C 1
ATOM 821 O O . TRP A 1 105 ? 8.199 6.202 -12.607 1.00 89.38 105 TRP A O 1
ATOM 831 N N . TRP A 1 106 ? 9.014 8.260 -12.973 1.00 90.31 106 TRP A N 1
ATOM 832 C CA . TRP A 1 106 ? 9.147 8.587 -11.557 1.00 90.31 106 TRP A CA 1
ATOM 833 C C . TRP A 1 106 ? 7.771 8.847 -10.930 1.00 90.31 106 TRP A C 1
ATOM 835 O O . TRP A 1 106 ? 6.960 9.550 -11.539 1.00 90.31 106 TRP A O 1
ATOM 845 N N . PRO A 1 107 ? 7.484 8.318 -9.724 1.00 90.81 107 PRO A N 1
ATOM 846 C CA . PRO A 1 107 ? 6.228 8.606 -9.043 1.00 90.81 107 PRO A CA 1
ATOM 847 C C . PRO A 1 107 ? 6.123 10.101 -8.738 1.00 90.81 107 PRO A C 1
ATOM 849 O O . PRO A 1 107 ? 7.110 10.707 -8.316 1.00 90.81 107 PRO A O 1
ATOM 852 N N . ASP A 1 108 ? 4.939 10.687 -8.889 1.00 89.31 108 ASP A N 1
ATOM 853 C CA . ASP A 1 108 ? 4.659 12.065 -8.479 1.00 89.31 108 ASP A CA 1
ATOM 854 C C . ASP A 1 108 ? 4.656 12.217 -6.942 1.00 89.31 108 ASP A C 1
ATOM 856 O O . ASP A 1 108 ? 4.828 11.247 -6.201 1.00 89.31 108 ASP A O 1
ATOM 860 N N . ALA A 1 109 ? 4.468 13.437 -6.428 1.00 86.88 109 ALA A N 1
ATOM 861 C CA . ALA A 1 109 ? 4.502 13.697 -4.987 1.00 86.88 109 ALA A CA 1
ATOM 862 C C . ALA A 1 109 ? 3.458 12.888 -4.192 1.00 86.88 109 ALA A C 1
ATOM 864 O O . ALA A 1 109 ? 3.745 12.404 -3.091 1.00 86.88 109 ALA A O 1
ATOM 865 N N . SER A 1 110 ? 2.264 12.706 -4.758 1.00 86.56 110 SER A N 1
ATOM 866 C CA . SER A 1 110 ? 1.163 11.966 -4.138 1.00 86.56 110 SER A CA 1
ATOM 867 C C . SER A 1 110 ? 1.408 10.454 -4.150 1.00 86.56 110 SER A C 1
ATOM 869 O O . SER A 1 110 ? 1.126 9.769 -3.158 1.00 86.56 110 SER A O 1
ATOM 871 N N . GLN A 1 111 ? 1.997 9.941 -5.232 1.00 92.06 111 GLN A N 1
ATOM 872 C CA . GLN A 1 111 ? 2.365 8.538 -5.392 1.00 92.06 111 GLN A CA 1
ATOM 873 C C . GLN A 1 111 ? 3.592 8.196 -4.546 1.00 92.06 111 GLN A C 1
ATOM 875 O O . GLN A 1 111 ? 3.644 7.142 -3.914 1.00 92.06 111 GLN A O 1
ATOM 880 N N . TRP A 1 112 ? 4.567 9.104 -4.463 1.00 90.38 112 TRP A N 1
ATOM 881 C CA . TRP A 1 112 ? 5.769 8.934 -3.648 1.00 90.38 112 TRP A CA 1
ATOM 882 C C . TRP A 1 112 ? 5.434 8.786 -2.160 1.00 90.38 112 TRP A C 1
ATOM 884 O O . TRP A 1 112 ? 6.083 8.018 -1.444 1.00 90.38 112 TRP A O 1
ATOM 894 N N . ALA A 1 113 ? 4.378 9.458 -1.686 1.00 88.00 113 ALA A N 1
ATOM 895 C CA . ALA A 1 113 ? 3.850 9.236 -0.344 1.00 88.00 113 ALA A CA 1
ATOM 896 C C . ALA A 1 113 ? 3.422 7.770 -0.127 1.00 88.00 113 ALA A C 1
ATOM 898 O O . ALA A 1 113 ? 3.796 7.191 0.892 1.00 88.00 113 ALA A O 1
ATOM 899 N N . THR A 1 114 ? 2.748 7.137 -1.098 1.00 91.31 114 THR A N 1
ATOM 900 C CA . THR A 1 114 ? 2.435 5.694 -1.053 1.00 91.31 114 THR A CA 1
ATOM 901 C C . THR A 1 114 ? 3.687 4.833 -1.171 1.00 91.31 114 THR A C 1
ATOM 903 O O . THR A 1 114 ? 3.808 3.853 -0.437 1.00 91.31 114 THR A O 1
ATOM 906 N N . VAL A 1 115 ? 4.645 5.174 -2.049 1.00 90.94 115 VAL A N 1
ATOM 907 C CA . VAL A 1 115 ? 5.900 4.405 -2.199 1.00 90.94 115 VAL A CA 1
ATOM 908 C C . VAL A 1 115 ? 6.587 4.237 -0.845 1.00 90.94 115 VAL A C 1
ATOM 910 O O . VAL A 1 115 ? 6.980 3.123 -0.486 1.00 90.94 115 VAL A O 1
ATOM 913 N N . LYS A 1 116 ? 6.653 5.313 -0.052 1.00 88.12 116 LYS A N 1
ATOM 914 C CA . LYS A 1 116 ? 7.208 5.286 1.311 1.00 88.12 116 LYS A CA 1
ATOM 915 C C . LYS A 1 116 ? 6.423 4.385 2.273 1.00 88.12 116 LYS A C 1
ATOM 917 O O . LYS A 1 116 ? 7.018 3.852 3.205 1.00 88.12 116 LYS A O 1
ATOM 922 N N . GLN A 1 117 ? 5.127 4.178 2.040 1.00 89.94 117 GLN A N 1
ATOM 923 C CA . GLN A 1 117 ? 4.250 3.347 2.872 1.00 89.94 117 GLN A CA 1
ATOM 924 C C . GLN A 1 117 ? 4.148 1.881 2.422 1.00 89.94 117 GLN A C 1
ATOM 926 O O . GLN A 1 117 ? 3.574 1.075 3.148 1.00 89.94 117 GLN A O 1
ATOM 931 N N . THR A 1 118 ? 4.727 1.489 1.281 1.00 91.88 118 THR A N 1
ATOM 932 C CA . THR A 1 118 ? 4.631 0.112 0.734 1.00 91.88 118 THR A CA 1
ATOM 933 C C . THR A 1 118 ? 4.937 -0.984 1.757 1.00 91.88 118 THR A C 1
ATOM 935 O O . THR A 1 118 ? 4.223 -1.978 1.834 1.00 91.88 118 THR A O 1
ATOM 938 N N . THR A 1 119 ? 5.938 -0.785 2.621 1.00 91.19 119 THR A N 1
ATOM 939 C CA . THR A 1 119 ? 6.261 -1.753 3.684 1.00 91.19 119 THR A CA 1
ATOM 940 C C . THR A 1 119 ? 5.141 -1.897 4.720 1.00 91.19 119 THR A C 1
ATOM 942 O O . THR A 1 119 ? 4.875 -3.010 5.176 1.00 91.19 119 THR A O 1
ATOM 945 N N . ASP A 1 120 ? 4.480 -0.805 5.100 1.00 94.31 120 ASP A N 1
ATOM 946 C CA . ASP A 1 120 ? 3.361 -0.850 6.043 1.00 94.31 120 ASP A CA 1
ATOM 947 C C . ASP A 1 120 ? 2.097 -1.410 5.385 1.00 94.31 120 ASP A C 1
ATOM 949 O O . ASP A 1 120 ? 1.395 -2.206 6.012 1.00 94.31 120 ASP A O 1
ATOM 953 N N . ILE A 1 121 ? 1.858 -1.086 4.109 1.00 95.88 121 ILE A N 1
ATOM 954 C CA . ILE A 1 121 ? 0.777 -1.678 3.311 1.00 95.88 121 ILE A CA 1
ATOM 955 C C . ILE A 1 121 ? 0.939 -3.204 3.274 1.00 95.88 121 ILE A C 1
ATOM 957 O O . ILE A 1 121 ? 0.014 -3.923 3.650 1.00 95.88 121 ILE A O 1
ATOM 961 N N . GLU A 1 122 ? 2.124 -3.710 2.919 1.00 93.19 122 GLU A N 1
ATOM 962 C CA . GLU A 1 122 ? 2.430 -5.149 2.904 1.00 93.19 122 GLU A CA 1
ATOM 963 C C . GLU A 1 122 ? 2.189 -5.811 4.268 1.00 93.19 122 GLU A C 1
ATOM 965 O O . GLU A 1 122 ? 1.582 -6.881 4.355 1.00 93.19 122 GLU A O 1
ATOM 970 N N . GLN A 1 123 ? 2.618 -5.172 5.362 1.00 93.69 123 GLN A N 1
ATOM 971 C CA . GLN A 1 123 ? 2.403 -5.703 6.712 1.00 93.69 123 GLN A CA 1
ATOM 972 C C . GLN A 1 123 ? 0.916 -5.803 7.068 1.00 93.69 123 GLN A C 1
ATOM 974 O O . GLN A 1 123 ? 0.497 -6.796 7.674 1.00 93.69 123 GLN A O 1
ATOM 979 N N . VAL A 1 124 ? 0.114 -4.805 6.692 1.00 96.50 124 VAL A N 1
ATOM 980 C CA . VAL A 1 124 ? -1.336 -4.822 6.918 1.00 96.50 124 VAL A CA 1
ATOM 981 C C . VAL A 1 124 ? -2.006 -5.886 6.046 1.00 96.50 124 VAL A C 1
ATOM 983 O O . VAL A 1 124 ? -2.790 -6.675 6.572 1.00 96.50 124 VAL A O 1
ATOM 986 N N . LEU A 1 125 ? -1.647 -5.992 4.761 1.00 95.00 125 LEU A N 1
ATOM 987 C CA . LEU A 1 125 ? -2.172 -7.021 3.855 1.00 95.00 125 LEU A CA 1
ATOM 988 C C . LEU A 1 125 ? -1.910 -8.437 4.383 1.00 95.00 125 LEU A C 1
ATOM 990 O O . LEU A 1 125 ? -2.830 -9.257 4.447 1.00 95.00 125 LEU A O 1
ATOM 994 N N . VAL A 1 126 ? -0.679 -8.719 4.820 1.00 92.44 126 VAL A N 1
ATOM 995 C CA . VAL A 1 126 ? -0.309 -10.013 5.418 1.00 92.44 126 VAL A CA 1
ATOM 996 C C . VAL A 1 126 ? -1.113 -10.278 6.693 1.00 92.44 126 VAL A C 1
ATOM 998 O O . VAL A 1 126 ? -1.625 -11.383 6.888 1.00 92.44 126 VAL A O 1
ATOM 1001 N N . ARG A 1 127 ? -1.276 -9.268 7.556 1.00 92.88 127 ARG A N 1
ATOM 1002 C CA . ARG A 1 127 ? -2.036 -9.412 8.805 1.00 92.88 127 ARG A CA 1
ATOM 1003 C C . ARG A 1 127 ? -3.521 -9.680 8.558 1.00 92.88 127 ARG A C 1
ATOM 1005 O O . ARG A 1 127 ? -4.100 -10.510 9.256 1.00 92.88 127 ARG A O 1
ATOM 1012 N N . MET A 1 128 ? -4.120 -9.012 7.574 1.00 92.12 128 MET A N 1
ATOM 1013 C CA . MET A 1 128 ? -5.512 -9.235 7.172 1.00 92.12 128 MET A CA 1
ATOM 1014 C C . MET A 1 128 ? -5.729 -10.634 6.591 1.00 92.12 128 MET A C 1
ATOM 1016 O O . MET A 1 128 ? -6.752 -11.262 6.863 1.00 92.12 128 MET A O 1
ATOM 1020 N N . ALA A 1 129 ? -4.775 -11.128 5.799 1.00 91.12 129 ALA A N 1
ATOM 1021 C CA . ALA A 1 129 ? -4.873 -12.435 5.160 1.00 91.12 129 ALA A CA 1
ATOM 1022 C C . ALA A 1 129 ? -4.820 -13.595 6.171 1.00 91.12 129 ALA A C 1
ATOM 1024 O O . ALA A 1 129 ? -5.475 -14.626 5.988 1.00 91.12 129 ALA A O 1
ATOM 1025 N N . GLY A 1 130 ? -4.069 -13.433 7.265 1.00 88.88 130 GLY A N 1
ATOM 1026 C CA . GLY A 1 130 ? -3.931 -14.452 8.301 1.00 88.88 130 GLY A CA 1
ATOM 1027 C C . GLY A 1 130 ? -3.300 -15.734 7.750 1.00 88.88 130 GLY A C 1
ATOM 1028 O O . GLY A 1 130 ? -2.100 -15.779 7.507 1.00 88.88 130 GLY A O 1
ATOM 1029 N N . LYS A 1 131 ? -4.103 -16.795 7.583 1.00 87.50 131 LYS A N 1
ATOM 1030 C CA . LYS A 1 131 ? -3.658 -18.059 6.957 1.00 87.50 131 LYS A CA 1
ATOM 1031 C C . LYS A 1 131 ? -3.866 -18.095 5.439 1.00 87.50 131 LYS A C 1
ATOM 1033 O O . LYS A 1 131 ? -3.341 -18.994 4.788 1.00 87.50 131 LYS A O 1
ATOM 1038 N N . ALA A 1 132 ? -4.675 -17.186 4.897 1.00 89.62 132 ALA A N 1
ATOM 1039 C CA . ALA A 1 132 ? -4.864 -17.038 3.460 1.00 89.62 132 ALA A CA 1
ATOM 1040 C C . ALA A 1 132 ? -3.707 -16.237 2.844 1.00 89.62 132 ALA A C 1
ATOM 1042 O O . ALA A 1 132 ? -2.845 -15.715 3.552 1.00 89.62 132 ALA A O 1
ATOM 1043 N N . LYS A 1 133 ? -3.700 -16.128 1.514 1.00 89.56 133 LYS A N 1
ATOM 1044 C CA . LYS A 1 133 ? -2.764 -15.262 0.795 1.00 89.56 133 LYS A CA 1
ATOM 1045 C C . LYS A 1 133 ? -3.267 -13.813 0.796 1.00 89.56 133 LYS A C 1
ATOM 1047 O O . LYS A 1 133 ? -4.476 -13.605 0.656 1.00 89.56 133 LYS A O 1
ATOM 1052 N N . PRO A 1 134 ? -2.382 -12.818 0.960 1.00 92.25 134 PRO A N 1
ATOM 1053 C CA . PRO A 1 134 ? -2.759 -11.417 0.815 1.00 92.25 134 PRO A CA 1
ATOM 1054 C C . PRO A 1 134 ? -3.199 -11.118 -0.619 1.00 92.25 134 PRO A C 1
ATOM 1056 O O . PRO A 1 134 ? -2.718 -11.718 -1.576 1.00 92.25 134 PRO A O 1
ATOM 1059 N N . SER A 1 135 ? -4.128 -10.174 -0.761 1.00 91.56 135 SER A N 1
ATOM 1060 C CA . SER A 1 135 ? -4.647 -9.739 -2.056 1.00 91.56 135 SER A CA 1
ATOM 1061 C C . SER A 1 135 ? -4.181 -8.319 -2.342 1.00 91.56 135 SER A C 1
ATOM 1063 O O . SER A 1 135 ? -4.544 -7.395 -1.613 1.00 91.56 135 SER A O 1
ATOM 1065 N N . ILE A 1 136 ? -3.420 -8.133 -3.423 1.00 92.25 136 ILE A N 1
ATOM 1066 C CA . ILE A 1 136 ? -2.950 -6.805 -3.837 1.00 92.25 136 ILE A CA 1
ATOM 1067 C C . ILE A 1 136 ? -4.106 -5.852 -4.170 1.00 92.25 136 ILE A C 1
ATOM 1069 O O . ILE A 1 136 ? -3.985 -4.648 -3.978 1.00 92.25 136 ILE A O 1
ATOM 1073 N N . ALA A 1 137 ? -5.270 -6.378 -4.565 1.00 92.75 137 ALA A N 1
ATOM 1074 C CA . ALA A 1 137 ? -6.467 -5.579 -4.826 1.00 92.75 137 ALA A CA 1
ATOM 1075 C C . ALA A 1 137 ? -6.952 -4.791 -3.591 1.00 92.75 137 ALA A C 1
ATOM 1077 O O . ALA A 1 137 ? -7.695 -3.825 -3.730 1.00 92.75 137 ALA A O 1
ATOM 1078 N N . GLN A 1 138 ? -6.535 -5.181 -2.380 1.00 94.12 138 GLN A N 1
ATOM 1079 C CA . GLN A 1 138 ? -6.840 -4.451 -1.145 1.00 94.12 138 GLN A CA 1
ATOM 1080 C C . GLN A 1 138 ? -5.848 -3.314 -0.853 1.00 94.12 138 GLN A C 1
ATOM 1082 O O . GLN A 1 138 ? -6.130 -2.477 0.004 1.00 94.12 138 GLN A O 1
ATOM 1087 N N . ALA A 1 139 ? -4.705 -3.253 -1.546 1.00 95.69 139 ALA A N 1
ATOM 1088 C CA . ALA A 1 139 ? -3.641 -2.292 -1.264 1.00 95.69 139 ALA A CA 1
ATOM 1089 C C . ALA A 1 139 ? -4.082 -0.818 -1.354 1.00 95.69 139 ALA A C 1
ATOM 1091 O O . ALA A 1 139 ? -3.757 -0.085 -0.420 1.00 95.69 139 ALA A O 1
ATOM 1092 N N . PRO A 1 140 ? -4.874 -0.377 -2.358 1.00 96.00 140 PRO A N 1
ATOM 1093 C CA . PRO A 1 140 ? -5.344 1.011 -2.403 1.00 96.00 140 PRO A CA 1
ATOM 1094 C C . PRO A 1 140 ? -6.205 1.389 -1.190 1.00 96.00 140 PRO A C 1
ATOM 1096 O O . PRO A 1 140 ? -6.072 2.476 -0.630 1.00 96.00 140 PRO A O 1
ATOM 1099 N N . ASN A 1 141 ? -7.070 0.476 -0.732 1.00 96.19 141 ASN A N 1
ATOM 1100 C CA . ASN A 1 141 ? -7.887 0.716 0.456 1.00 96.19 141 ASN A CA 1
ATOM 1101 C C . ASN A 1 141 ? -7.034 0.737 1.734 1.00 96.19 141 ASN A C 1
ATOM 1103 O O . ASN A 1 141 ? -7.279 1.550 2.621 1.00 96.19 141 ASN A O 1
ATOM 1107 N N . VAL A 1 142 ? -6.019 -0.125 1.829 1.00 97.44 142 VAL A N 1
ATOM 1108 C CA . VAL A 1 142 ? -5.076 -0.123 2.957 1.00 97.44 142 VAL A CA 1
ATOM 1109 C C . VAL A 1 142 ? -4.266 1.176 3.010 1.00 97.44 142 VAL A C 1
ATOM 1111 O O . VAL A 1 142 ? -4.162 1.754 4.088 1.00 97.44 142 VAL A O 1
ATOM 1114 N N . ASP A 1 143 ? -3.750 1.668 1.878 1.00 97.25 143 ASP A N 1
ATOM 1115 C CA . ASP A 1 143 ? -3.057 2.967 1.793 1.00 97.25 143 ASP A CA 1
ATOM 1116 C C . ASP A 1 143 ? -3.968 4.110 2.263 1.00 97.25 143 ASP A C 1
ATOM 1118 O O . ASP A 1 143 ? -3.597 4.875 3.154 1.00 97.25 143 ASP A O 1
ATOM 1122 N N . ARG A 1 144 ? -5.218 4.161 1.772 1.00 96.50 144 ARG A N 1
ATOM 1123 C CA . ARG A 1 144 ? -6.226 5.130 2.242 1.00 96.50 144 ARG A CA 1
ATOM 1124 C C . ARG A 1 144 ? -6.392 5.090 3.764 1.00 96.50 144 ARG A C 1
ATOM 1126 O O . ARG A 1 144 ? -6.450 6.139 4.399 1.00 96.50 144 ARG A O 1
ATOM 1133 N N . LEU A 1 145 ? -6.486 3.900 4.352 1.00 97.88 145 LEU A N 1
ATOM 1134 C CA . LEU A 1 145 ? -6.708 3.731 5.791 1.00 97.88 145 LEU A CA 1
ATOM 1135 C C . LEU A 1 145 ? -5.478 4.083 6.636 1.00 97.88 145 LEU A C 1
ATOM 1137 O O . LEU A 1 145 ? -5.631 4.625 7.732 1.00 97.88 145 LEU A O 1
ATOM 1141 N N . LEU A 1 146 ? -4.270 3.802 6.142 1.00 97.25 146 LEU A N 1
ATOM 1142 C CA . LEU A 1 146 ? -3.025 4.227 6.787 1.00 97.25 146 LEU A CA 1
ATOM 1143 C C . LEU A 1 146 ? -2.902 5.754 6.790 1.00 97.25 146 LEU A C 1
ATOM 1145 O O . LEU A 1 146 ? -2.605 6.335 7.835 1.00 97.25 146 LEU A O 1
ATOM 1149 N N . ARG A 1 147 ? -3.207 6.399 5.658 1.00 95.31 147 ARG A N 1
ATOM 1150 C CA . ARG A 1 147 ? -3.254 7.864 5.541 1.00 95.31 147 ARG A CA 1
ATOM 1151 C C . ARG A 1 147 ? -4.317 8.470 6.448 1.00 95.31 147 ARG A C 1
ATOM 1153 O O . ARG A 1 147 ? -4.005 9.364 7.217 1.00 95.31 147 ARG A O 1
ATOM 1160 N N . PHE A 1 148 ? -5.531 7.917 6.473 1.00 96.19 148 PHE A N 1
ATOM 1161 C CA . PHE A 1 148 ? -6.578 8.376 7.392 1.00 96.19 148 PHE A CA 1
ATOM 1162 C C . PHE A 1 148 ? -6.124 8.318 8.860 1.00 96.19 148 PHE A C 1
ATOM 1164 O O . PHE A 1 148 ? -6.322 9.266 9.619 1.00 96.19 148 PHE A O 1
ATOM 1171 N N . ALA A 1 149 ? -5.461 7.232 9.273 1.00 97.06 149 ALA A N 1
ATOM 1172 C CA . ALA A 1 149 ? -4.926 7.132 10.628 1.00 97.06 149 ALA A CA 1
ATOM 1173 C C . ALA A 1 149 ? -3.842 8.186 10.921 1.00 97.06 149 ALA A C 1
ATOM 1175 O O . ALA A 1 149 ? -3.764 8.685 12.045 1.00 97.06 149 ALA A O 1
ATOM 1176 N N . ALA A 1 150 ? -2.998 8.501 9.937 1.00 95.75 150 ALA A N 1
ATOM 1177 C CA . ALA A 1 150 ? -1.910 9.463 10.078 1.00 95.75 150 ALA A CA 1
ATOM 1178 C C . ALA A 1 150 ? -2.389 10.922 10.046 1.00 95.75 150 ALA A C 1
ATOM 1180 O O . ALA A 1 150 ? -1.942 11.714 10.872 1.00 95.75 150 ALA A O 1
ATOM 1181 N N . ASP A 1 151 ? -3.295 11.254 9.132 1.00 95.31 151 ASP A N 1
ATOM 1182 C CA . ASP A 1 151 ? -3.634 12.633 8.782 1.00 95.31 151 ASP A CA 1
ATOM 1183 C C . ASP A 1 151 ? -4.884 13.112 9.537 1.00 95.31 151 ASP A C 1
ATOM 1185 O O . ASP A 1 151 ? -4.869 14.177 10.158 1.00 95.31 151 ASP A O 1
ATOM 1189 N N . GLU A 1 152 ? -5.936 12.286 9.568 1.00 95.31 152 GLU A N 1
ATOM 1190 C CA . GLU A 1 152 ? -7.225 12.632 10.187 1.00 95.31 152 GLU A CA 1
ATOM 1191 C C . GLU A 1 152 ? -7.242 12.291 11.678 1.00 95.31 152 GLU A C 1
ATOM 1193 O O . GLU A 1 152 ? -7.572 13.126 12.520 1.00 95.31 152 GLU A O 1
ATOM 1198 N N . LEU A 1 153 ? -6.828 11.069 12.033 1.00 96.31 153 LEU A N 1
ATOM 1199 C CA . LEU A 1 153 ? -6.746 10.650 13.438 1.00 96.31 153 LEU A CA 1
ATOM 1200 C C . LEU A 1 153 ? -5.441 11.069 14.118 1.00 96.31 153 LEU A C 1
ATOM 1202 O O . LEU A 1 153 ? -5.295 10.832 15.316 1.00 96.31 153 LEU A O 1
ATOM 1206 N N . ARG A 1 154 ? -4.487 11.645 13.372 1.00 96.75 154 ARG A N 1
ATOM 1207 C CA . ARG A 1 154 ? -3.187 12.123 13.879 1.00 96.75 154 ARG A CA 1
ATOM 1208 C C . ARG A 1 154 ? -2.450 11.109 14.757 1.00 96.75 154 ARG A C 1
ATOM 1210 O O . ARG A 1 154 ? -1.677 11.472 15.645 1.00 96.75 154 ARG A O 1
ATOM 1217 N N . VAL A 1 155 ? -2.662 9.817 14.503 1.00 96.19 155 VAL A N 1
ATOM 1218 C CA . VAL A 1 155 ? -2.014 8.741 15.251 1.00 96.19 155 VAL A CA 1
ATOM 1219 C C . VAL A 1 155 ? -0.526 8.819 14.940 1.00 96.19 155 VAL A C 1
ATOM 1221 O O . VAL A 1 155 ? -0.130 8.686 13.788 1.00 96.19 155 VAL A O 1
ATOM 1224 N N . SER A 1 156 ? 0.315 9.054 15.943 1.00 90.44 156 SER A N 1
ATOM 1225 C CA . SER A 1 156 ? 1.765 9.215 15.757 1.00 90.44 156 SER A CA 1
ATOM 1226 C C . SER A 1 156 ? 2.519 7.884 15.683 1.00 90.44 156 SER A C 1
ATOM 1228 O O . SER A 1 156 ? 3.565 7.795 15.050 1.00 90.44 156 SER A O 1
ATOM 1230 N N . SER A 1 157 ? 1.981 6.843 16.320 1.00 93.88 157 SER A N 1
ATOM 1231 C CA . SER A 1 157 ? 2.575 5.507 16.385 1.00 93.88 157 SER A CA 1
ATOM 1232 C C . SER A 1 157 ? 2.301 4.712 15.107 1.00 93.88 157 SER A C 1
ATOM 1234 O O . SER A 1 157 ? 1.151 4.385 14.811 1.00 93.88 157 SER A O 1
ATOM 1236 N N . ASP A 1 158 ? 3.357 4.318 14.390 1.00 92.38 158 ASP A N 1
ATOM 1237 C CA . ASP A 1 158 ? 3.243 3.479 13.184 1.00 92.38 158 ASP A CA 1
ATOM 1238 C C . ASP A 1 158 ? 2.569 2.133 13.472 1.00 92.38 158 ASP A C 1
ATOM 1240 O O . ASP A 1 158 ? 1.797 1.613 12.662 1.00 92.38 158 ASP A O 1
ATOM 1244 N N . LEU A 1 159 ? 2.823 1.562 14.653 1.00 93.94 159 LEU A N 1
ATOM 1245 C CA . LEU A 1 159 ? 2.163 0.332 15.083 1.00 93.94 159 LEU A CA 1
ATOM 1246 C C . LEU A 1 159 ? 0.649 0.535 15.220 1.00 93.94 159 LEU A C 1
ATOM 1248 O O . LEU A 1 159 ? -0.126 -0.324 14.798 1.00 93.94 159 LEU A O 1
ATOM 1252 N N . ASP A 1 160 ? 0.226 1.666 15.781 1.00 95.88 160 ASP A N 1
ATOM 1253 C CA . ASP A 1 160 ? -1.191 1.964 15.964 1.00 95.88 160 ASP A CA 1
ATOM 1254 C C . ASP A 1 160 ? -1.868 2.323 14.636 1.00 95.88 160 ASP A C 1
ATOM 1256 O O . ASP A 1 160 ? -2.966 1.832 14.383 1.00 95.88 160 ASP A O 1
ATOM 1260 N N . ARG A 1 161 ? -1.198 3.044 13.725 1.00 96.75 161 ARG A N 1
ATOM 1261 C CA . ARG A 1 161 ? -1.700 3.254 12.351 1.00 96.75 161 ARG A CA 1
ATOM 1262 C C . ARG A 1 161 ? -1.986 1.929 11.651 1.00 96.75 161 ARG A C 1
ATOM 1264 O O . ARG A 1 161 ? -3.070 1.731 11.105 1.00 96.75 161 ARG A O 1
ATOM 1271 N N . LYS A 1 162 ? -1.053 0.975 11.738 1.00 96.62 162 LYS A N 1
ATOM 1272 C CA . LYS A 1 162 ? -1.240 -0.374 11.185 1.00 96.62 162 LYS A CA 1
ATOM 1273 C C . LYS A 1 162 ? -2.365 -1.141 11.868 1.00 96.62 162 LYS A C 1
ATOM 1275 O O . LYS A 1 162 ? -3.099 -1.861 11.191 1.00 96.62 162 LYS A O 1
ATOM 1280 N N . HIS A 1 163 ? -2.532 -1.004 13.184 1.00 95.75 163 HIS A N 1
ATOM 1281 C CA . HIS A 1 163 ? -3.668 -1.604 13.885 1.00 95.75 163 HIS A CA 1
ATOM 1282 C C . HIS A 1 163 ? -5.000 -1.020 13.416 1.00 95.75 163 HIS A C 1
ATOM 1284 O O . HIS A 1 163 ? -5.904 -1.798 13.107 1.00 95.75 163 HIS A O 1
ATOM 1290 N N . TYR A 1 164 ? -5.108 0.307 13.305 1.00 97.62 164 TYR A N 1
ATOM 1291 C CA . TYR A 1 164 ? -6.290 0.962 12.750 1.00 97.62 164 TYR A CA 1
ATOM 1292 C C . TYR A 1 164 ? -6.594 0.429 11.348 1.00 97.62 164 TYR A C 1
ATOM 1294 O O . TYR A 1 164 ? -7.679 -0.106 11.129 1.00 97.62 164 TYR A O 1
ATOM 1302 N N . ALA A 1 165 ? -5.618 0.487 10.435 1.00 97.94 165 ALA A N 1
ATOM 1303 C CA . ALA A 1 165 ? -5.800 0.049 9.054 1.00 97.94 165 ALA A CA 1
ATOM 1304 C C . ALA A 1 165 ? -6.192 -1.433 8.965 1.00 97.94 165 ALA A C 1
ATOM 1306 O O . ALA A 1 165 ? -7.069 -1.787 8.185 1.00 97.94 165 ALA A O 1
ATOM 1307 N N . THR A 1 166 ? -5.622 -2.291 9.818 1.00 96.25 166 THR A N 1
ATOM 1308 C CA . THR A 1 166 ? -6.001 -3.711 9.889 1.00 96.25 166 THR A CA 1
ATOM 1309 C C . THR A 1 166 ? -7.470 -3.883 10.274 1.00 96.25 166 THR A C 1
ATOM 1311 O O . THR A 1 166 ? -8.181 -4.645 9.621 1.00 96.25 166 THR A O 1
ATOM 1314 N N . TYR A 1 167 ? -7.943 -3.206 11.327 1.00 95.44 167 TYR A N 1
ATOM 1315 C CA . TYR A 1 167 ? -9.336 -3.336 11.765 1.00 95.44 167 TYR A CA 1
ATOM 1316 C C . TYR A 1 167 ? -10.311 -2.713 10.767 1.00 95.44 167 TYR A C 1
ATOM 1318 O O . TYR A 1 167 ? -11.288 -3.361 10.390 1.00 95.44 167 TYR A O 1
ATOM 1326 N N . ALA A 1 168 ? -10.020 -1.503 10.296 1.00 96.94 168 ALA A N 1
ATOM 1327 C CA . ALA A 1 168 ? -10.857 -0.809 9.331 1.00 96.94 168 ALA A CA 1
ATOM 1328 C C . ALA A 1 168 ? -10.960 -1.583 8.011 1.00 96.94 168 ALA A C 1
ATOM 1330 O O . ALA A 1 168 ? -12.054 -1.738 7.480 1.00 96.94 168 ALA A O 1
ATOM 1331 N N . ALA A 1 169 ? -9.869 -2.177 7.523 1.00 94.69 169 ALA A N 1
ATOM 1332 C CA . ALA A 1 169 ? -9.911 -2.986 6.310 1.00 94.69 169 ALA A CA 1
ATOM 1333 C C . ALA A 1 169 ? -10.594 -4.351 6.521 1.00 94.69 169 ALA A C 1
ATOM 1335 O O . ALA A 1 169 ? -11.274 -4.842 5.622 1.00 94.69 169 ALA A O 1
ATOM 1336 N N . ALA A 1 170 ? -10.445 -4.974 7.697 1.00 91.19 170 ALA A N 1
ATOM 1337 C CA . ALA A 1 170 ? -11.057 -6.274 7.988 1.00 91.19 170 ALA A CA 1
ATOM 1338 C C . ALA A 1 170 ? -12.579 -6.193 8.186 1.00 91.19 170 ALA A C 1
ATOM 1340 O O . ALA A 1 170 ? -13.306 -7.107 7.788 1.00 91.19 170 ALA A O 1
ATOM 1341 N N . PHE A 1 171 ? -13.057 -5.121 8.819 1.00 93.06 171 PHE A N 1
ATOM 1342 C CA . PHE A 1 171 ? -14.471 -4.942 9.143 1.00 93.06 171 PHE A CA 1
ATOM 1343 C C . PHE A 1 171 ? -15.196 -3.999 8.183 1.00 93.06 171 PHE A C 1
ATOM 1345 O O . PHE A 1 171 ? -16.413 -4.105 8.067 1.00 93.06 171 PHE A O 1
ATOM 1352 N N . GLY A 1 172 ? -14.486 -3.116 7.480 1.00 93.62 172 GLY A N 1
ATOM 1353 C CA . GLY A 1 172 ? -15.054 -2.138 6.555 1.00 93.62 172 GLY A CA 1
ATOM 1354 C C . GLY A 1 172 ? -15.971 -1.129 7.249 1.00 93.62 172 GLY A C 1
ATOM 1355 O O . GLY A 1 172 ? -15.729 -0.704 8.380 1.00 93.62 172 GLY A O 1
ATOM 1356 N N . GLN A 1 173 ? -17.072 -0.790 6.574 1.00 94.00 173 GLN A N 1
ATOM 1357 C CA . GLN A 1 173 ? -18.076 0.172 7.043 1.00 94.00 173 GLN A CA 1
ATOM 1358 C C . GLN A 1 173 ? -18.596 -0.082 8.473 1.00 94.00 173 GLN A C 1
ATOM 1360 O O . GLN A 1 173 ? -18.729 0.888 9.211 1.00 94.00 173 GLN A O 1
ATOM 1365 N N . PRO A 1 174 ? -18.844 -1.330 8.925 1.00 95.88 174 PRO A N 1
ATOM 1366 C CA . PRO A 1 174 ? -19.152 -1.613 10.329 1.00 95.88 174 PRO A CA 1
ATOM 1367 C C . PRO A 1 174 ? -18.172 -1.026 11.354 1.00 95.88 174 PRO A C 1
ATOM 1369 O O . PRO A 1 174 ? -18.609 -0.629 12.430 1.00 95.88 174 PRO A O 1
ATOM 1372 N N . PHE A 1 175 ? -16.875 -0.965 11.039 1.00 96.31 175 PHE A N 1
ATOM 1373 C CA . PHE A 1 175 ? -15.865 -0.361 11.910 1.00 96.31 175 PHE A CA 1
ATOM 1374 C C . PHE A 1 175 ? -15.736 1.140 11.669 1.00 96.31 175 PHE A C 1
ATOM 1376 O O . PHE A 1 175 ? -15.748 1.908 12.630 1.00 96.31 175 PHE A O 1
ATOM 1383 N N . GLU A 1 176 ? -15.668 1.564 10.402 1.00 93.81 176 GLU A N 1
ATOM 1384 C CA . GLU A 1 176 ? -15.555 2.986 10.051 1.00 93.81 176 GLU A CA 1
ATOM 1385 C C . GLU A 1 176 ? -16.749 3.789 10.597 1.00 93.81 176 GLU A C 1
ATOM 1387 O O . GLU A 1 176 ? -16.546 4.866 11.143 1.00 93.81 176 GLU A O 1
ATOM 1392 N N . ASN A 1 177 ? -17.965 3.235 10.589 1.00 93.88 177 ASN A N 1
ATOM 1393 C CA . ASN A 1 177 ? -19.186 3.903 11.060 1.00 93.88 177 ASN A CA 1
ATOM 1394 C C . ASN A 1 177 ? -19.599 3.500 12.485 1.00 93.88 177 ASN A C 1
ATOM 1396 O O . ASN A 1 177 ? -20.719 3.796 12.911 1.00 93.88 177 ASN A O 1
ATOM 1400 N N . HIS A 1 178 ? -18.736 2.809 13.237 1.00 96.12 178 HIS A N 1
ATOM 1401 C CA . HIS A 1 178 ? -19.090 2.343 14.574 1.00 96.12 178 HIS A CA 1
ATOM 1402 C C . HIS A 1 178 ? -19.339 3.531 15.516 1.00 96.12 178 HIS A C 1
ATOM 1404 O O . HIS A 1 178 ? -18.412 4.268 15.854 1.00 96.12 178 HIS A O 1
ATOM 1410 N N . THR A 1 179 ? -20.570 3.693 16.011 1.00 95.50 179 THR A N 1
ATOM 1411 C CA . THR A 1 179 ? -21.001 4.894 16.754 1.00 95.50 179 THR A CA 1
ATOM 1412 C C . THR A 1 179 ? -20.113 5.219 17.956 1.00 95.50 179 THR A C 1
ATOM 1414 O O . THR A 1 179 ? -19.749 6.376 18.150 1.00 95.50 179 THR A O 1
ATOM 1417 N N . LYS A 1 180 ? -19.699 4.208 18.738 1.00 95.88 180 LYS A N 1
ATOM 1418 C CA . LYS A 1 180 ? -18.785 4.437 19.875 1.00 95.88 180 LYS A CA 1
ATOM 1419 C C . LYS A 1 180 ? -17.424 4.962 19.425 1.00 95.88 180 LYS A C 1
ATOM 1421 O O . LYS A 1 180 ? -16.868 5.813 20.094 1.00 95.88 180 LYS A O 1
ATOM 1426 N N . LEU A 1 181 ? -16.892 4.462 18.311 1.00 96.38 181 LEU A N 1
ATOM 1427 C CA . LEU A 1 181 ? -15.582 4.885 17.824 1.00 96.38 181 LEU A CA 1
ATOM 1428 C C . LEU A 1 181 ? -15.654 6.288 17.220 1.00 96.38 181 LEU A C 1
ATOM 1430 O O . LEU A 1 181 ? -14.809 7.119 17.526 1.00 96.38 181 LEU A O 1
ATOM 1434 N N . GLN A 1 182 ? -16.710 6.576 16.457 1.00 96.12 182 GLN A N 1
ATOM 1435 C CA . GLN A 1 182 ? -16.978 7.907 15.909 1.00 96.12 182 GLN A CA 1
ATOM 1436 C C . GLN A 1 182 ? -17.022 8.987 16.999 1.00 96.12 182 GLN A C 1
ATOM 1438 O O . GLN A 1 182 ? -16.448 10.058 16.829 1.00 96.12 182 GLN A O 1
ATOM 1443 N N . ALA A 1 183 ? -17.615 8.682 18.157 1.00 97.00 183 ALA A N 1
ATOM 1444 C CA . ALA A 1 183 ? -17.620 9.590 19.303 1.00 97.00 183 ALA A CA 1
ATOM 1445 C C . ALA A 1 183 ? -16.231 9.797 19.948 1.00 97.00 183 ALA A C 1
ATOM 1447 O O . ALA A 1 183 ? -16.026 10.791 20.640 1.00 97.00 183 ALA A O 1
ATOM 1448 N N . LEU A 1 184 ? -15.284 8.875 19.741 1.00 96.94 184 LEU A N 1
ATOM 1449 C CA . LEU A 1 184 ? -13.946 8.893 20.349 1.00 96.94 184 LEU A CA 1
ATOM 1450 C C . LEU A 1 184 ? -12.863 9.452 19.414 1.00 96.94 184 LEU A C 1
ATOM 1452 O O . LEU A 1 184 ? -11.824 9.901 19.896 1.00 96.94 184 LEU A O 1
ATOM 1456 N N . TRP A 1 185 ? -13.084 9.454 18.097 1.00 96.38 185 TRP A N 1
ATOM 1457 C CA . TRP A 1 185 ? -12.124 9.959 17.108 1.00 96.38 185 TRP A CA 1
ATOM 1458 C C . TRP A 1 185 ? -11.632 11.387 17.353 1.00 96.38 185 TRP A C 1
ATOM 1460 O O . TRP A 1 185 ? -10.423 11.581 17.228 1.00 96.38 185 TRP A O 1
ATOM 1470 N N . PRO A 1 186 ? -12.461 12.359 17.786 1.00 97.25 186 PRO A N 1
ATOM 1471 C CA . PRO A 1 186 ? -11.957 13.690 18.124 1.00 97.25 186 PRO A CA 1
ATOM 1472 C C . PRO A 1 186 ? -10.897 13.674 19.236 1.00 97.25 186 PRO A C 1
ATOM 1474 O O . PRO A 1 186 ? -9.872 14.335 19.101 1.00 97.25 186 PRO A O 1
ATOM 1477 N N . ALA A 1 187 ? -11.098 12.871 20.289 1.00 97.25 187 ALA A N 1
ATOM 1478 C CA . ALA A 1 187 ? -10.139 12.734 21.390 1.00 97.25 187 ALA A CA 1
ATOM 1479 C C . ALA A 1 187 ? -8.864 11.985 20.965 1.00 97.25 187 ALA A C 1
ATOM 1481 O O . ALA A 1 187 ? -7.782 12.236 21.495 1.00 97.25 187 ALA A O 1
ATOM 1482 N N . VAL A 1 188 ? -8.972 11.069 19.995 1.00 97.25 188 VAL A N 1
ATOM 1483 C CA . VAL A 1 188 ? -7.796 10.430 19.385 1.00 97.25 188 VAL A CA 1
ATOM 1484 C C . VAL A 1 188 ? -7.002 11.440 18.557 1.00 97.25 188 VAL A C 1
ATOM 1486 O O . VAL A 1 188 ? -5.792 11.556 18.737 1.00 97.25 188 VAL A O 1
ATOM 1489 N N . ALA A 1 189 ? -7.684 12.222 17.719 1.00 96.81 189 ALA A N 1
ATOM 1490 C CA . ALA A 1 189 ? -7.071 13.228 16.857 1.00 96.81 189 ALA A CA 1
ATOM 1491 C C . ALA A 1 189 ? -6.418 14.384 17.633 1.00 96.81 189 ALA A C 1
ATOM 1493 O O . ALA A 1 189 ? -5.397 14.917 17.192 1.00 96.81 189 ALA A O 1
ATOM 1494 N N . SER A 1 190 ? -6.967 14.769 18.791 1.00 96.31 190 SER A N 1
ATOM 1495 C CA . SER A 1 190 ? -6.357 15.775 19.674 1.00 96.31 190 SER A CA 1
ATOM 1496 C C . SER A 1 190 ? -5.202 15.228 20.522 1.00 96.31 190 SER A C 1
ATOM 1498 O O . SER A 1 190 ? -4.464 16.008 21.123 1.00 96.31 190 SER A O 1
ATOM 1500 N N . GLY A 1 191 ? -5.011 13.904 20.559 1.00 94.69 191 GLY A N 1
ATOM 1501 C CA . GLY A 1 191 ? -3.996 13.242 21.379 1.00 94.69 191 GLY A CA 1
ATOM 1502 C C . GLY A 1 191 ? -4.380 13.075 22.855 1.00 94.69 191 GLY A C 1
ATOM 1503 O O . GLY A 1 191 ? -3.570 12.577 23.635 1.00 94.69 191 GLY A O 1
ATOM 1504 N N . GLU A 1 192 ? -5.605 13.439 23.247 1.00 96.56 192 GLU A N 1
ATOM 1505 C CA . GLU A 1 192 ? -6.152 13.186 24.591 1.00 96.56 192 GLU A CA 1
ATOM 1506 C C . GLU A 1 192 ? -6.318 11.688 24.874 1.00 96.56 192 GLU A C 1
ATOM 1508 O O . GLU A 1 192 ? -6.280 11.246 26.025 1.00 96.56 192 GLU A O 1
ATOM 1513 N N . MET A 1 193 ? -6.495 10.898 23.813 1.00 95.69 193 MET A N 1
ATOM 1514 C CA . MET A 1 193 ? -6.695 9.461 23.875 1.00 9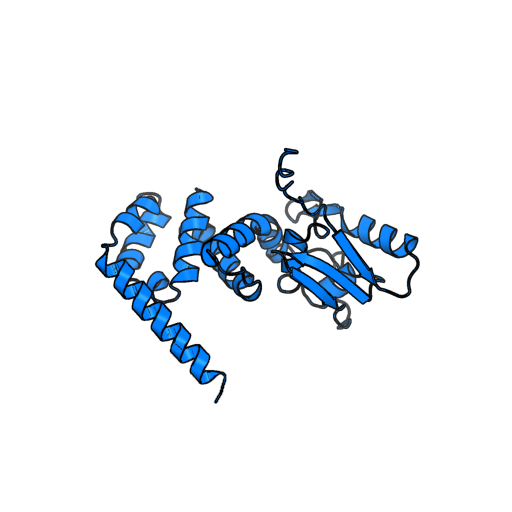5.69 193 MET A CA 1
ATOM 1515 C C . MET A 1 193 ? -5.821 8.742 22.852 1.00 95.69 193 MET A C 1
ATOM 1517 O O . MET A 1 193 ? -5.744 9.109 21.686 1.00 95.69 193 MET A O 1
ATOM 1521 N N . THR A 1 194 ? -5.192 7.646 23.258 1.00 95.56 194 THR A N 1
ATOM 1522 C CA . THR A 1 194 ? -4.507 6.763 22.306 1.00 95.56 194 THR A CA 1
ATOM 1523 C C . THR A 1 194 ? -5.514 5.918 21.528 1.00 95.56 194 THR A C 1
ATOM 1525 O O . THR A 1 194 ? -6.557 5.527 22.058 1.00 95.56 194 THR A O 1
ATOM 1528 N N . LEU A 1 195 ? -5.162 5.509 20.304 1.00 95.62 195 LEU A N 1
ATOM 1529 C CA . LEU A 1 195 ? -5.975 4.554 19.540 1.00 95.62 195 LEU A CA 1
ATOM 1530 C C . LEU A 1 195 ? -6.279 3.287 20.359 1.00 95.62 195 LEU A C 1
ATOM 1532 O O . LEU A 1 195 ? -7.401 2.787 20.352 1.00 95.62 195 LEU A O 1
ATOM 1536 N N . ARG A 1 196 ? -5.291 2.777 21.104 1.00 94.94 196 ARG A N 1
ATOM 1537 C CA . ARG A 1 196 ? -5.460 1.595 21.958 1.00 94.94 196 ARG A CA 1
ATOM 1538 C C . ARG A 1 196 ? -6.553 1.793 23.008 1.00 94.94 196 ARG A C 1
ATOM 1540 O O . ARG A 1 196 ? -7.348 0.881 23.217 1.00 94.94 196 ARG A O 1
ATOM 1547 N N . GLN A 1 197 ? -6.591 2.954 23.660 1.00 96.06 197 GLN A N 1
ATOM 1548 C CA . GLN A 1 197 ? -7.625 3.276 24.646 1.00 96.06 197 GLN A CA 1
ATOM 1549 C C . GLN A 1 197 ? -9.006 3.376 23.998 1.00 96.06 197 GLN A C 1
ATOM 1551 O O . GLN A 1 197 ? -9.958 2.847 24.567 1.00 96.06 197 GLN A O 1
ATOM 1556 N N . ALA A 1 198 ? -9.108 3.971 22.804 1.00 96.62 198 ALA A N 1
ATOM 1557 C CA . ALA A 1 198 ? -10.368 4.038 22.066 1.00 96.62 198 ALA A CA 1
ATOM 1558 C C . ALA A 1 198 ? -10.886 2.637 21.702 1.00 96.62 198 ALA A C 1
ATOM 1560 O O . ALA A 1 198 ? -12.038 2.303 21.969 1.00 96.62 198 ALA A O 1
ATOM 1561 N N . LEU A 1 199 ? -10.014 1.770 21.176 1.00 96.25 199 LEU A N 1
ATOM 1562 C CA . LEU A 1 199 ? -10.366 0.385 20.845 1.00 96.25 199 LEU A CA 1
ATOM 1563 C C . LEU A 1 199 ? -10.724 -0.453 22.081 1.00 96.25 199 LEU A C 1
ATOM 1565 O O . LEU A 1 199 ? -11.551 -1.357 21.983 1.00 96.25 199 LEU A O 1
ATOM 1569 N N . ALA A 1 200 ? -10.145 -0.149 23.245 1.00 96.06 200 ALA A N 1
ATOM 1570 C CA . ALA A 1 200 ? -10.478 -0.807 24.508 1.00 96.06 200 ALA A CA 1
ATOM 1571 C C . ALA A 1 200 ? -11.881 -0.445 25.039 1.00 96.06 200 ALA A C 1
ATOM 1573 O O . ALA A 1 200 ? -12.391 -1.157 25.901 1.00 96.06 200 ALA A O 1
ATOM 1574 N N . GLN A 1 201 ? -12.525 0.611 24.518 1.00 96.69 201 GLN A N 1
ATOM 1575 C CA . GLN A 1 201 ? -13.927 0.934 24.836 1.00 96.69 201 GLN A CA 1
ATOM 1576 C C . GLN A 1 201 ? -14.928 -0.005 24.146 1.00 96.69 201 GLN A C 1
ATOM 1578 O O . GLN A 1 201 ? -16.117 -0.003 24.475 1.00 96.69 201 GLN A O 1
ATOM 1583 N N . LEU A 1 202 ? -14.474 -0.803 23.176 1.00 96.56 202 LEU A N 1
ATOM 1584 C CA . LEU A 1 202 ? -15.310 -1.789 22.507 1.00 96.56 202 LEU A CA 1
ATOM 1585 C C . LEU A 1 202 ? -15.398 -3.073 23.329 1.00 96.56 202 LEU A C 1
ATOM 1587 O O . LEU A 1 202 ? -14.398 -3.718 23.646 1.00 96.56 202 LEU A O 1
ATOM 1591 N N . SER A 1 203 ? -16.628 -3.471 23.630 1.00 96.31 203 SER A N 1
ATOM 1592 C CA . SER A 1 203 ? -16.934 -4.741 24.274 1.00 96.31 203 SER A CA 1
ATOM 1593 C C . SER A 1 203 ? -16.748 -5.911 23.307 1.00 96.31 203 SER A C 1
ATOM 1595 O O . SER A 1 203 ? -16.763 -5.757 22.085 1.00 96.31 203 SER A O 1
ATOM 1597 N N . SER A 1 204 ? -16.665 -7.127 23.852 1.00 95.62 204 SER A N 1
ATOM 1598 C CA . SER A 1 204 ? -16.655 -8.351 23.034 1.00 95.62 204 SER A CA 1
ATOM 1599 C C . SER A 1 204 ? -17.877 -8.446 22.110 1.00 95.62 204 SER A C 1
ATOM 1601 O O . SER A 1 204 ? -17.766 -8.962 21.000 1.00 95.62 204 SER A O 1
ATOM 1603 N N . HIS A 1 205 ? -19.025 -7.917 22.545 1.00 95.50 205 HIS A N 1
ATOM 1604 C CA . HIS A 1 205 ? -20.247 -7.893 21.748 1.00 95.50 205 HIS A CA 1
ATOM 1605 C C . HIS A 1 205 ? -20.133 -6.951 20.541 1.00 95.50 205 HIS A C 1
ATOM 1607 O O . HIS A 1 205 ? -20.508 -7.340 19.438 1.00 95.50 205 HIS A O 1
ATOM 1613 N N . ASP A 1 206 ? -19.544 -5.763 20.718 1.00 95.94 206 ASP A N 1
ATOM 1614 C CA . ASP A 1 206 ? -19.320 -4.810 19.619 1.00 95.94 206 ASP A CA 1
ATOM 1615 C C . ASP A 1 206 ? -18.451 -5.447 18.515 1.00 95.94 206 ASP A C 1
ATOM 1617 O O . ASP A 1 206 ? -18.786 -5.400 17.329 1.00 95.94 206 ASP A O 1
ATOM 1621 N N . TRP A 1 207 ? -17.374 -6.138 18.908 1.00 95.06 207 TRP A N 1
ATOM 1622 C CA . TRP A 1 207 ? -16.505 -6.863 17.973 1.00 95.06 207 TRP A CA 1
ATOM 1623 C C . TRP A 1 207 ? -17.226 -7.998 17.239 1.00 95.06 207 TRP A C 1
ATOM 1625 O O . TRP A 1 207 ? -17.031 -8.182 16.035 1.00 95.06 207 TRP A O 1
ATOM 1635 N N . GLN A 1 208 ? -18.063 -8.763 17.944 1.00 95.25 208 GLN A N 1
ATOM 1636 C CA . GLN A 1 208 ? -18.852 -9.838 17.338 1.00 95.25 208 GLN A CA 1
ATOM 1637 C C . GLN A 1 208 ? -19.866 -9.298 16.325 1.00 95.25 208 GLN A C 1
ATOM 1639 O O . GLN A 1 208 ? -19.979 -9.859 15.234 1.00 95.25 208 GLN A O 1
ATOM 1644 N N . LEU A 1 209 ? -20.554 -8.198 16.643 1.00 94.50 209 LEU A N 1
ATOM 1645 C CA . LEU A 1 209 ? -21.496 -7.558 15.724 1.00 94.50 209 LEU A CA 1
ATOM 1646 C C . LEU A 1 209 ? -20.797 -7.070 14.453 1.00 94.50 209 LEU A C 1
ATOM 1648 O O . LEU A 1 209 ? -21.229 -7.427 13.355 1.00 94.50 209 LEU A O 1
ATOM 1652 N N . MET A 1 210 ? -19.681 -6.341 14.578 1.00 95.75 210 MET A N 1
ATOM 1653 C CA . MET A 1 210 ? -18.913 -5.888 13.410 1.00 95.75 210 MET A CA 1
ATOM 1654 C C . MET A 1 210 ? -18.464 -7.059 12.534 1.00 95.75 210 MET A C 1
ATOM 1656 O O . MET A 1 210 ? -18.557 -6.985 11.308 1.00 95.75 210 MET A O 1
ATOM 1660 N N . LYS A 1 211 ? -18.037 -8.170 13.148 1.00 94.25 211 LYS A N 1
ATOM 1661 C CA . LYS A 1 211 ? -17.667 -9.387 12.418 1.00 94.25 211 LYS A CA 1
ATOM 1662 C C . LYS A 1 211 ? -18.839 -9.950 11.610 1.00 94.25 211 LYS A C 1
ATOM 1664 O O . LYS A 1 211 ? -18.677 -10.204 10.417 1.00 94.25 211 LYS A O 1
ATOM 1669 N N . ILE A 1 212 ? -20.009 -10.112 12.231 1.00 94.38 212 ILE A N 1
ATOM 1670 C CA . ILE A 1 212 ? -21.213 -10.643 11.570 1.00 94.38 212 ILE A CA 1
ATOM 1671 C C . ILE A 1 212 ? -21.646 -9.727 10.418 1.00 94.38 212 ILE A C 1
ATOM 1673 O O . ILE A 1 212 ? -21.936 -10.204 9.317 1.00 94.38 212 ILE A O 1
ATOM 1677 N N . MET A 1 213 ? -21.649 -8.410 10.638 1.00 93.94 213 MET A N 1
ATOM 1678 C CA . MET A 1 213 ? -22.007 -7.428 9.610 1.00 93.94 213 MET A CA 1
ATOM 1679 C C . MET A 1 213 ? -21.031 -7.472 8.426 1.00 93.94 213 MET A C 1
ATOM 1681 O O . MET A 1 213 ? -21.465 -7.526 7.275 1.00 93.94 213 MET A O 1
ATOM 1685 N N . ALA A 1 214 ? -19.722 -7.530 8.692 1.00 92.00 214 ALA A N 1
ATOM 1686 C CA . ALA A 1 214 ? -18.691 -7.606 7.657 1.00 92.00 214 ALA A CA 1
ATOM 1687 C C . ALA A 1 214 ? -18.737 -8.925 6.863 1.00 92.00 214 ALA A C 1
ATOM 1689 O O . ALA A 1 214 ? -18.476 -8.953 5.659 1.00 92.00 214 ALA A O 1
ATOM 1690 N N . GLU A 1 215 ? -19.056 -10.046 7.511 1.00 91.31 215 GLU A N 1
ATOM 1691 C CA . GLU A 1 215 ? -19.277 -11.331 6.832 1.00 91.31 215 GLU A CA 1
ATOM 1692 C C . GLU A 1 215 ? -20.527 -11.303 5.949 1.00 91.31 215 GLU A C 1
ATOM 1694 O O . GLU A 1 215 ? -20.494 -11.799 4.822 1.00 91.31 215 GLU A O 1
ATOM 1699 N N . THR A 1 216 ? -21.606 -10.688 6.431 1.00 90.94 216 THR A N 1
ATOM 1700 C CA . THR A 1 216 ? -22.861 -10.556 5.682 1.00 90.94 216 THR A CA 1
ATOM 1701 C C . THR A 1 216 ? -22.666 -9.689 4.440 1.00 90.94 216 THR A C 1
ATOM 1703 O O . THR A 1 216 ? -23.010 -10.117 3.341 1.00 90.94 216 THR A O 1
ATOM 1706 N N . ALA A 1 217 ? -22.016 -8.529 4.581 1.00 88.19 217 ALA A N 1
ATOM 1707 C CA . ALA A 1 217 ? -21.725 -7.630 3.464 1.00 88.19 217 ALA A CA 1
ATOM 1708 C C . ALA A 1 217 ? -20.892 -8.310 2.362 1.00 88.19 217 ALA A C 1
ATOM 1710 O O . ALA A 1 217 ? -21.209 -8.191 1.179 1.00 88.19 217 ALA A O 1
ATOM 1711 N N . ARG A 1 218 ? -19.868 -9.091 2.742 1.00 85.75 218 ARG A N 1
ATOM 1712 C CA . ARG A 1 218 ? -19.039 -9.846 1.785 1.00 85.75 218 ARG A CA 1
ATOM 1713 C C . ARG A 1 218 ? -19.829 -10.911 1.025 1.00 85.75 218 ARG A C 1
ATOM 1715 O O . ARG A 1 218 ? -19.608 -11.088 -0.171 1.00 85.75 218 ARG A O 1
ATOM 1722 N N . LYS A 1 219 ? -20.757 -11.608 1.691 1.00 84.75 219 LYS A N 1
ATOM 1723 C CA . LYS A 1 219 ? -21.626 -12.604 1.039 1.00 84.75 219 LYS A CA 1
ATOM 1724 C C . LYS A 1 219 ? -22.556 -11.953 0.015 1.00 84.75 219 LYS A C 1
ATOM 1726 O O . LYS A 1 219 ? -22.659 -12.459 -1.099 1.00 84.75 219 LYS A O 1
ATOM 1731 N N . THR A 1 220 ? -23.169 -10.821 0.360 1.00 83.94 220 THR A N 1
ATOM 1732 C CA . THR A 1 220 ? -24.051 -10.078 -0.554 1.00 83.94 220 THR A CA 1
ATOM 1733 C C . THR A 1 220 ? -23.292 -9.548 -1.772 1.00 83.94 220 THR A C 1
ATOM 1735 O O . THR A 1 220 ? -23.763 -9.697 -2.896 1.00 83.94 220 THR A O 1
ATOM 1738 N N . ALA A 1 221 ? -22.088 -8.999 -1.573 1.00 77.81 221 ALA A N 1
ATOM 1739 C CA . ALA A 1 221 ? -21.251 -8.506 -2.668 1.00 77.81 221 ALA A CA 1
ATOM 1740 C C . ALA A 1 221 ? -20.824 -9.625 -3.637 1.00 77.81 221 ALA A C 1
ATOM 1742 O O . ALA A 1 221 ? -20.850 -9.430 -4.849 1.00 77.81 221 ALA A O 1
ATOM 1743 N N . SER A 1 222 ? -20.490 -10.810 -3.112 1.00 72.06 222 SER A N 1
ATOM 1744 C CA . SER A 1 222 ? -20.147 -11.982 -3.930 1.00 72.06 222 SER A CA 1
ATOM 1745 C C . SER A 1 222 ? -21.340 -12.480 -4.756 1.00 72.06 222 SER A C 1
ATOM 1747 O O . SER A 1 222 ? -21.191 -12.772 -5.938 1.00 72.06 222 SER A O 1
ATOM 1749 N N . ALA A 1 223 ? -22.544 -12.514 -4.173 1.00 65.44 223 ALA A N 1
ATOM 1750 C CA . ALA A 1 223 ? -23.755 -12.944 -4.875 1.00 65.44 223 ALA A CA 1
ATOM 1751 C C . ALA A 1 223 ? -24.151 -11.999 -6.025 1.00 65.44 223 ALA A C 1
ATOM 1753 O O . ALA A 1 223 ? -24.644 -12.457 -7.049 1.00 65.44 223 ALA A O 1
ATOM 1754 N N . SER A 1 224 ? -23.889 -10.696 -5.885 1.00 63.50 224 SER A N 1
ATOM 1755 C CA . SER A 1 224 ? -24.171 -9.699 -6.926 1.00 63.50 224 SER A CA 1
ATOM 1756 C C . SER A 1 224 ? -23.192 -9.732 -8.108 1.00 63.50 224 SER A C 1
ATOM 1758 O O . SER A 1 224 ? -23.467 -9.092 -9.115 1.00 63.50 224 SER A O 1
ATOM 1760 N N . HIS A 1 225 ? -22.052 -10.424 -7.997 1.00 48.47 225 HIS A N 1
ATOM 1761 C CA . HIS A 1 225 ? -21.045 -10.526 -9.066 1.00 48.47 225 HIS A CA 1
ATOM 1762 C C . HIS A 1 225 ? -21.270 -11.723 -10.010 1.00 48.47 225 HIS A C 1
ATOM 1764 O O . HIS A 1 225 ? -20.565 -11.855 -11.005 1.00 48.47 225 HIS A O 1
ATOM 1770 N N . TYR A 1 226 ? -22.242 -12.589 -9.702 1.00 47.31 226 TYR A N 1
ATOM 1771 C CA . TYR A 1 226 ? -22.626 -13.758 -10.505 1.00 47.31 226 TYR A CA 1
ATOM 1772 C C . TYR A 1 226 ? -24.059 -13.653 -11.072 1.00 47.31 226 TYR A C 1
ATOM 1774 O O . TYR A 1 226 ? -24.626 -14.673 -11.466 1.00 47.31 226 TYR A O 1
ATOM 1782 N N . GLY A 1 227 ? -24.651 -12.452 -11.073 1.00 38.44 227 GLY A N 1
ATOM 1783 C CA . GLY A 1 227 ? -26.004 -12.170 -11.569 1.00 38.44 227 GLY A CA 1
ATOM 1784 C C . GLY A 1 227 ? -26.011 -11.313 -12.823 1.00 38.44 227 GLY A C 1
ATOM 1785 O O . GLY A 1 227 ? -25.090 -10.478 -12.959 1.00 38.44 227 GLY A O 1
#

Foldseek 3Di:
DDDDPDPDPPPPDQDKDFAAPDDPVVQVVLLVVVQWDAAPVRHIGGQPCSRPLLVLLCVPLPDLQLQLSNSPRTQKMWTDDQNDIDIDGRRDHDDQPPDPDPRSNDGDNVSVLVSVCSVLLVVLQCLLQPPHGGDSVCSVVLSVQLCCCCPQLVQPDSVLSSVRSNVCSNLPPLVVVVPQLVVCSVCSSVVVDPSVRSVVVDDPVSVVVSNVNSVVVVVVVVVVVVD

pLDDT: mean 86.54, std 16.03, range [31.34, 97.94]

Radius of gyration: 21.21 Å; chains: 1; bounding box: 49×62×53 Å

Organism: Cupriavidus necator (strain ATCC 17699 / DSM 428 / KCTC 22496 / NCIMB 10442 / H16 / Stanier 337) (NCBI:txid381666)

Secondary structure (DSSP, 8-state):
-PPPPP---------EEEE-SS-HHHHHHHHHHHHEEE-TTS-EEE--TTSHHHHTTHHHHS-HHHHHHHHTT-SEEEEEETTEEEEEEPPP--S------S-TTS--HHHHHHHHHHHHHHHHHHHHHTTS---GGGHHHHHHHHHHHHHTS----HHHHHHHHHHHHHH-HHHHT-HHHHHHHHHHHTTSS-HHHHHHTS-HHHHHHHHHHHHHHHHHHHHTT--